Protein AF-A0A847UX63-F1 (afdb_monomer)

Structure (mmCIF, N/CA/C/O backbone):
data_AF-A0A847UX63-F1
#
_entry.id   AF-A0A847UX63-F1
#
loop_
_atom_site.group_PDB
_atom_site.id
_atom_site.type_symbol
_atom_site.label_atom_id
_atom_site.label_alt_id
_atom_site.label_comp_id
_atom_site.label_asym_id
_atom_site.label_entity_id
_atom_site.label_seq_id
_atom_site.pdbx_PDB_ins_code
_atom_site.Cartn_x
_atom_site.Cartn_y
_atom_site.Cartn_z
_atom_site.occupancy
_atom_site.B_iso_or_equiv
_atom_site.auth_seq_id
_atom_site.auth_comp_id
_atom_site.auth_asym_id
_atom_site.auth_atom_id
_atom_site.pdbx_PDB_model_num
ATOM 1 N N . MET A 1 1 ? 24.637 15.038 -14.453 1.00 87.31 1 MET A N 1
ATOM 2 C CA . MET A 1 1 ? 24.158 15.505 -15.772 1.00 87.31 1 MET A CA 1
ATOM 3 C C . MET A 1 1 ? 22.672 15.184 -15.858 1.00 87.31 1 MET A C 1
ATOM 5 O O . MET A 1 1 ? 22.307 14.108 -15.403 1.00 87.31 1 MET A O 1
ATOM 9 N N . ILE A 1 2 ? 21.831 16.114 -16.321 1.00 94.50 2 ILE A N 1
ATOM 10 C CA . ILE A 1 2 ? 20.385 15.887 -16.505 1.00 94.50 2 ILE A CA 1
ATOM 11 C C . ILE A 1 2 ? 20.143 15.582 -17.986 1.00 94.50 2 ILE A C 1
ATOM 13 O O . ILE A 1 2 ? 20.622 16.328 -18.837 1.00 94.50 2 ILE A O 1
ATOM 17 N N . GLU A 1 3 ? 19.411 14.513 -18.287 1.00 96.06 3 GLU A N 1
ATOM 18 C CA . GLU A 1 3 ? 19.002 14.130 -19.641 1.00 96.06 3 GLU A CA 1
ATOM 19 C C . GLU A 1 3 ? 17.487 14.319 -19.789 1.00 96.06 3 GLU A C 1
ATOM 21 O O . GLU A 1 3 ? 16.705 13.776 -19.007 1.00 96.06 3 GLU A O 1
ATOM 26 N N . ILE A 1 4 ? 17.057 15.091 -20.789 1.00 96.88 4 ILE A N 1
ATOM 27 C CA . ILE A 1 4 ? 15.638 15.321 -21.090 1.00 96.88 4 ILE A CA 1
ATOM 28 C C . ILE A 1 4 ? 15.289 14.554 -22.365 1.00 96.88 4 ILE A C 1
ATOM 30 O O . ILE A 1 4 ? 15.838 14.828 -23.430 1.00 96.88 4 ILE A O 1
ATOM 34 N N . ARG A 1 5 ? 14.362 13.599 -22.264 1.00 96.44 5 ARG A N 1
ATOM 35 C CA . ARG A 1 5 ? 13.973 12.689 -23.350 1.00 96.44 5 ARG A CA 1
ATOM 36 C C . ARG A 1 5 ? 12.531 12.981 -23.760 1.00 96.44 5 ARG A C 1
ATOM 38 O O . ARG A 1 5 ? 11.584 12.563 -23.095 1.00 96.44 5 ARG A O 1
ATOM 45 N N . LEU A 1 6 ? 12.353 13.707 -24.864 1.00 96.88 6 LEU A N 1
ATOM 46 C CA . LEU A 1 6 ? 11.042 14.072 -25.425 1.00 96.88 6 LEU A CA 1
ATOM 47 C C . LEU A 1 6 ? 10.539 13.025 -26.430 1.00 96.88 6 LEU A C 1
ATOM 49 O O . LEU A 1 6 ? 10.107 13.350 -27.531 1.00 96.88 6 LEU A O 1
ATOM 53 N N . ILE A 1 7 ? 10.647 11.751 -26.058 1.00 95.12 7 ILE A N 1
ATOM 54 C CA . ILE A 1 7 ? 10.283 10.618 -26.912 1.00 95.12 7 ILE A CA 1
ATOM 55 C C . ILE A 1 7 ? 8.874 10.147 -26.510 1.00 95.12 7 ILE A C 1
ATOM 57 O O . ILE A 1 7 ? 8.618 9.987 -25.308 1.00 95.12 7 ILE A O 1
ATOM 61 N N . PRO A 1 8 ? 7.950 9.950 -27.473 1.00 91.94 8 PRO A N 1
ATOM 62 C CA . PRO A 1 8 ? 6.612 9.440 -27.186 1.00 91.94 8 PRO A CA 1
ATOM 63 C C . PRO A 1 8 ? 6.659 7.996 -26.647 1.00 91.94 8 PRO A C 1
ATOM 65 O O . PRO A 1 8 ? 7.649 7.298 -26.881 1.00 91.94 8 PRO A O 1
ATOM 68 N N . PRO A 1 9 ? 5.595 7.526 -25.962 1.00 90.19 9 PRO A N 1
ATOM 69 C CA . PRO A 1 9 ? 5.555 6.193 -25.361 1.00 90.19 9 PRO A CA 1
ATOM 70 C C . PRO A 1 9 ? 5.938 5.079 -26.338 1.00 90.19 9 PRO A C 1
ATOM 72 O O . PRO A 1 9 ? 5.250 4.827 -27.326 1.00 90.19 9 PRO A O 1
ATOM 75 N N . CYS A 1 10 ? 7.041 4.394 -26.043 1.00 88.88 10 CYS A N 1
ATOM 76 C CA . CYS A 1 10 ? 7.484 3.204 -26.760 1.00 88.88 10 CYS A CA 1
ATOM 77 C C . CYS A 1 10 ? 8.228 2.265 -25.805 1.00 88.88 10 CYS A C 1
ATOM 79 O O . CYS A 1 10 ? 8.707 2.684 -24.753 1.00 88.88 10 CYS A O 1
ATOM 81 N N . ARG A 1 11 ? 8.372 0.986 -26.175 1.00 87.25 11 ARG A N 1
ATOM 82 C CA . ARG A 1 11 ? 8.958 -0.048 -25.301 1.00 87.25 11 ARG A CA 1
ATOM 83 C C . ARG A 1 11 ? 10.339 0.326 -24.740 1.00 87.25 11 ARG A C 1
ATOM 85 O O . ARG A 1 11 ? 10.648 -0.033 -23.611 1.00 87.25 11 ARG A O 1
ATOM 92 N N . ARG A 1 12 ? 11.153 1.072 -25.498 1.00 90.38 12 ARG A N 1
ATOM 93 C CA . ARG A 1 12 ? 12.480 1.540 -25.062 1.00 90.38 12 ARG A CA 1
ATOM 94 C C . ARG A 1 12 ? 12.401 2.510 -23.881 1.00 90.38 12 ARG A C 1
ATOM 96 O O . ARG A 1 12 ? 13.228 2.413 -22.981 1.00 90.38 12 ARG A O 1
ATOM 103 N N . GLU A 1 13 ? 11.416 3.405 -23.876 1.00 91.44 13 GLU A N 1
ATOM 104 C CA . GLU A 1 13 ? 11.241 4.430 -22.837 1.00 91.44 13 GLU A CA 1
ATOM 105 C C . GLU A 1 13 ? 10.797 3.858 -21.488 1.00 91.44 13 GLU A C 1
ATOM 107 O O . GLU A 1 13 ? 10.873 4.541 -20.470 1.00 91.44 13 GLU A O 1
ATOM 112 N N . PHE A 1 14 ? 10.378 2.593 -21.472 1.00 88.50 14 PHE A N 1
ATOM 113 C CA . PHE A 1 14 ? 9.964 1.867 -20.279 1.00 88.50 14 PHE A CA 1
ATOM 114 C C . PHE A 1 14 ? 11.012 0.862 -19.798 1.00 88.50 14 PHE A C 1
ATOM 116 O O . PHE A 1 14 ? 10.690 0.002 -18.991 1.00 88.50 14 PHE A O 1
ATOM 123 N N . MET A 1 15 ? 12.256 0.947 -20.278 1.00 88.62 15 MET A N 1
ATOM 124 C CA . MET A 1 15 ? 13.358 0.106 -19.803 1.00 88.62 15 MET A CA 1
ATOM 125 C C . MET A 1 15 ? 13.957 0.645 -18.496 1.00 88.62 15 MET A C 1
ATOM 127 O O . MET A 1 15 ? 13.933 1.845 -18.222 1.00 88.62 15 MET A O 1
ATOM 131 N N . ARG A 1 16 ? 14.532 -0.248 -17.681 1.00 88.06 16 ARG A N 1
ATOM 132 C CA . ARG A 1 16 ? 15.047 0.067 -16.335 1.00 88.06 16 ARG A CA 1
ATOM 133 C C . ARG A 1 16 ? 16.117 1.162 -16.322 1.00 88.06 16 ARG A C 1
ATOM 135 O O . ARG A 1 16 ? 16.170 1.934 -15.369 1.00 88.06 16 ARG A O 1
ATOM 142 N N . ASP A 1 17 ? 16.943 1.246 -17.360 1.00 88.56 17 ASP A N 1
ATOM 143 C CA . ASP A 1 17 ? 17.978 2.273 -17.500 1.00 88.56 17 ASP A CA 1
ATOM 144 C C . ASP A 1 17 ? 17.394 3.687 -17.634 1.00 88.56 17 ASP A C 1
ATOM 146 O O . ASP A 1 17 ? 18.012 4.641 -17.190 1.00 88.56 17 ASP A O 1
ATOM 150 N N . VAL A 1 18 ? 16.162 3.833 -18.126 1.00 89.38 18 VAL A N 1
ATOM 151 C CA . VAL A 1 18 ? 15.483 5.136 -18.254 1.00 89.38 18 VAL A CA 1
ATOM 152 C C . VAL A 1 18 ? 14.920 5.636 -16.910 1.00 89.38 18 VAL A C 1
ATOM 154 O O . VAL A 1 18 ? 14.559 6.803 -16.764 1.00 89.38 18 VAL A O 1
ATOM 157 N N . TYR A 1 19 ? 14.854 4.766 -15.897 1.00 87.62 19 TYR A N 1
ATOM 158 C CA . TYR A 1 19 ? 14.219 5.035 -14.601 1.00 87.62 19 TYR A CA 1
ATOM 159 C C . TYR A 1 19 ? 15.205 5.464 -13.501 1.00 87.62 19 TYR A C 1
ATOM 161 O O . TYR A 1 19 ? 14.828 5.514 -12.328 1.00 87.62 19 TYR A O 1
ATOM 169 N N . HIS A 1 20 ? 16.452 5.806 -13.844 1.00 87.06 20 HIS A N 1
ATOM 170 C CA . HIS A 1 20 ? 17.429 6.293 -12.869 1.00 87.06 20 HIS A CA 1
ATOM 171 C C . HIS A 1 20 ? 17.316 7.814 -12.616 1.00 87.06 20 HIS A C 1
ATOM 173 O O . HIS A 1 20 ? 16.789 8.560 -13.447 1.00 87.06 20 HIS A O 1
ATOM 179 N N . PRO A 1 21 ? 17.822 8.319 -11.474 1.00 90.56 21 PRO A N 1
ATOM 180 C CA . PRO A 1 21 ? 17.862 9.754 -11.197 1.00 90.56 21 PRO A CA 1
ATOM 181 C C . PRO A 1 21 ? 18.601 10.538 -12.291 1.00 90.56 21 PRO A C 1
ATOM 183 O O . PRO A 1 21 ? 19.627 10.086 -12.793 1.00 90.56 21 PRO A O 1
ATOM 186 N N . GLY A 1 22 ? 18.094 11.718 -12.651 1.00 91.69 22 GLY A N 1
ATOM 187 C CA . GLY A 1 22 ? 18.693 12.584 -13.675 1.00 91.69 22 GLY A CA 1
ATOM 188 C C . GLY A 1 22 ? 18.089 12.456 -15.077 1.00 91.69 22 GLY A C 1
ATOM 189 O O . GLY A 1 22 ? 18.393 13.301 -15.911 1.00 91.69 22 GLY A O 1
ATOM 190 N N . ILE A 1 23 ? 17.201 11.486 -15.327 1.00 94.44 23 ILE A N 1
ATOM 191 C CA . ILE A 1 23 ? 16.444 11.393 -16.585 1.00 94.44 23 ILE A CA 1
ATOM 192 C C . ILE A 1 23 ? 15.029 11.950 -16.401 1.00 94.44 23 ILE A C 1
ATOM 194 O O . ILE A 1 23 ? 14.260 11.484 -15.558 1.00 94.44 23 ILE A O 1
ATOM 198 N N . ILE A 1 24 ? 14.664 12.915 -17.243 1.00 95.00 24 ILE A N 1
ATOM 199 C CA . ILE A 1 24 ? 13.306 13.448 -17.379 1.00 95.00 24 ILE A CA 1
ATOM 200 C C . ILE A 1 24 ? 12.735 12.922 -18.701 1.00 95.00 24 ILE A C 1
ATOM 202 O O . ILE A 1 24 ? 13.088 13.415 -19.768 1.00 95.00 24 ILE A O 1
ATOM 206 N N . SER A 1 25 ? 11.864 11.911 -18.646 1.00 95.38 25 SER A N 1
ATOM 207 C CA . SER A 1 25 ? 11.243 11.301 -19.835 1.00 95.38 25 SER A CA 1
ATOM 208 C C . SER A 1 25 ? 9.790 11.748 -20.004 1.00 95.38 25 SER A C 1
ATOM 210 O O . SER A 1 25 ? 8.983 11.618 -19.080 1.00 95.38 25 SER A O 1
ATOM 212 N N . LEU A 1 26 ? 9.440 12.222 -21.206 1.00 95.31 26 LEU A N 1
ATOM 213 C CA . LEU A 1 26 ? 8.068 12.572 -21.587 1.00 95.31 26 LEU A CA 1
ATOM 214 C C . LEU A 1 26 ? 7.127 11.371 -21.449 1.00 95.31 26 LEU A C 1
ATOM 216 O O . LEU A 1 26 ? 6.027 11.508 -20.917 1.00 95.31 26 LEU A O 1
ATOM 220 N N . SER A 1 27 ? 7.579 10.186 -21.861 1.00 92.50 27 SER A N 1
ATOM 221 C CA . SER A 1 27 ? 6.817 8.943 -21.726 1.00 92.50 27 SER A CA 1
ATOM 222 C C . SER A 1 27 ? 6.474 8.645 -20.269 1.00 92.50 27 SER A C 1
ATOM 224 O O . SER A 1 27 ? 5.325 8.336 -19.962 1.00 92.50 27 SER A O 1
ATOM 226 N N . ARG A 1 28 ? 7.435 8.815 -19.352 1.00 91.69 28 ARG A N 1
ATOM 227 C CA . ARG A 1 28 ? 7.210 8.626 -17.912 1.00 91.69 28 ARG A CA 1
ATOM 228 C C . ARG A 1 28 ? 6.275 9.683 -17.329 1.00 91.69 28 ARG A C 1
ATOM 230 O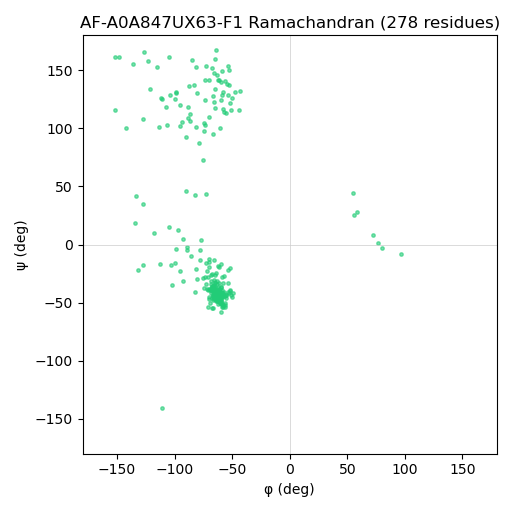 O . ARG A 1 28 ? 5.443 9.336 -16.499 1.00 91.69 28 ARG A O 1
ATOM 237 N N . ILE A 1 29 ? 6.390 10.941 -17.753 1.00 94.94 29 ILE A N 1
ATOM 238 C CA . ILE A 1 29 ? 5.487 12.013 -17.312 1.00 94.94 29 ILE A CA 1
ATOM 239 C C . ILE A 1 29 ? 4.054 11.710 -17.752 1.00 94.94 29 ILE A C 1
ATOM 241 O O . ILE A 1 29 ? 3.153 11.720 -16.921 1.00 94.94 29 ILE A O 1
ATOM 245 N N . LEU A 1 30 ? 3.837 11.401 -19.032 1.00 95.38 30 LEU A N 1
ATOM 246 C CA . LEU A 1 30 ? 2.499 11.126 -19.551 1.00 95.38 30 LEU A CA 1
ATOM 247 C C . LEU A 1 30 ? 1.928 9.841 -18.948 1.00 95.38 30 LEU A C 1
ATOM 249 O O . LEU A 1 30 ? 0.855 9.866 -18.352 1.00 95.38 30 LEU A O 1
ATOM 253 N N . TRP A 1 31 ? 2.651 8.727 -19.053 1.00 94.69 31 TRP A N 1
ATOM 254 C CA . TRP A 1 31 ? 2.170 7.418 -18.612 1.00 94.69 31 TRP A CA 1
ATOM 255 C C . TRP A 1 31 ? 2.073 7.308 -17.091 1.00 94.69 31 TRP A C 1
ATOM 257 O O . TRP A 1 31 ? 1.078 6.831 -16.552 1.00 94.69 31 TRP A O 1
ATOM 267 N N . GLY A 1 32 ? 3.106 7.771 -16.391 1.00 94.00 32 GLY A N 1
ATOM 268 C CA . GLY A 1 32 ? 3.207 7.675 -14.945 1.00 94.00 32 GLY A CA 1
ATOM 269 C C . GLY A 1 32 ? 2.217 8.587 -14.223 1.00 94.00 32 GLY A C 1
ATOM 270 O O . GLY A 1 32 ? 1.512 8.121 -13.331 1.00 94.00 32 GLY A O 1
ATOM 271 N N . SER A 1 33 ? 2.108 9.858 -14.631 1.00 95.94 33 SER A N 1
ATOM 272 C CA . SER A 1 33 ? 1.152 10.792 -14.015 1.00 95.94 33 SER A CA 1
ATOM 273 C C . SER A 1 33 ? -0.295 10.415 -14.333 1.00 95.94 33 SER A C 1
ATOM 275 O O . SER A 1 33 ? -1.137 10.435 -13.435 1.00 95.94 33 SER A O 1
ATOM 277 N N . THR A 1 34 ? -0.586 10.015 -15.580 1.00 96.75 34 THR A N 1
ATOM 278 C CA . THR A 1 34 ? -1.932 9.549 -15.962 1.00 96.75 34 THR A CA 1
ATOM 279 C C . THR A 1 34 ? -2.305 8.285 -15.195 1.00 96.75 34 THR A C 1
ATOM 281 O O . THR A 1 34 ? -3.392 8.222 -14.629 1.00 96.75 34 THR A O 1
ATOM 284 N N . GLY A 1 35 ? -1.390 7.313 -15.103 1.00 95.81 35 GLY A N 1
ATOM 285 C CA . GLY A 1 35 ? -1.591 6.106 -14.306 1.00 95.81 35 GLY A CA 1
ATOM 286 C C . GLY A 1 35 ? -1.905 6.441 -12.850 1.00 95.81 35 GLY A C 1
ATOM 287 O O . GLY A 1 35 ? -2.957 6.060 -12.354 1.00 95.81 35 GLY A O 1
ATOM 288 N N . ALA A 1 36 ? -1.066 7.240 -12.186 1.00 96.62 36 ALA A N 1
ATOM 289 C CA . ALA A 1 36 ? -1.269 7.604 -10.783 1.00 96.62 36 ALA A CA 1
ATOM 290 C C . ALA A 1 36 ? -2.652 8.235 -10.519 1.00 96.62 36 ALA A C 1
ATOM 292 O O . ALA A 1 36 ? -3.325 7.858 -9.557 1.00 96.62 36 ALA A O 1
ATOM 293 N N . GLY A 1 37 ? -3.093 9.150 -11.392 1.00 97.88 37 GLY A N 1
ATOM 294 C CA . GLY A 1 37 ? -4.414 9.777 -11.299 1.00 97.88 37 GLY A CA 1
ATOM 295 C C . GLY A 1 37 ? -5.563 8.790 -11.518 1.00 97.88 37 GLY A C 1
ATOM 296 O O . GLY A 1 37 ? -6.502 8.755 -10.722 1.00 97.88 37 GLY A O 1
ATOM 297 N N . LEU A 1 38 ? -5.474 7.948 -12.555 1.00 97.94 38 LEU A N 1
ATOM 298 C CA . LEU A 1 38 ? -6.494 6.939 -12.858 1.00 97.94 38 LEU A CA 1
ATOM 299 C C . LEU A 1 38 ? -6.610 5.877 -11.759 1.00 97.94 38 LEU A C 1
ATOM 301 O O . LEU A 1 38 ? -7.723 5.472 -11.434 1.00 97.94 38 LEU A O 1
ATOM 305 N N . PHE A 1 39 ? -5.492 5.454 -11.160 1.00 96.19 39 PHE A N 1
ATOM 306 C CA . PHE A 1 39 ? -5.493 4.450 -10.092 1.00 96.19 39 PHE A CA 1
ATOM 307 C C . PHE A 1 39 ? -6.265 4.977 -8.882 1.00 96.19 39 PHE A C 1
ATOM 309 O O . PHE A 1 39 ? -7.141 4.293 -8.356 1.00 96.19 39 PHE A O 1
ATOM 316 N N . LEU A 1 40 ? -5.965 6.210 -8.460 1.00 98.19 40 LEU A N 1
ATOM 317 C CA . LEU A 1 40 ? -6.634 6.816 -7.315 1.00 98.19 40 LEU A CA 1
ATOM 318 C C . LEU A 1 40 ? -8.114 7.071 -7.609 1.00 98.19 40 LEU A C 1
ATOM 320 O O . LEU A 1 40 ? -8.952 6.751 -6.772 1.00 98.19 40 LEU A O 1
ATOM 324 N N . ALA A 1 41 ? -8.443 7.592 -8.796 1.00 98.50 41 ALA A N 1
ATOM 325 C CA . ALA A 1 41 ? -9.831 7.796 -9.205 1.00 98.50 41 ALA A CA 1
ATOM 326 C C . ALA A 1 41 ? -10.625 6.481 -9.171 1.00 98.50 41 ALA A C 1
ATOM 328 O O . ALA A 1 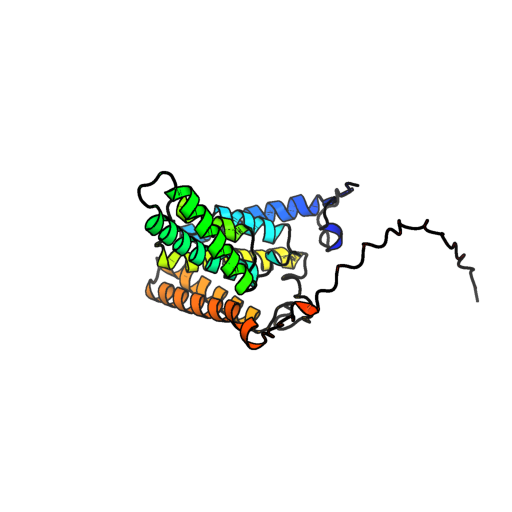41 ? -11.726 6.440 -8.627 1.00 98.50 41 ALA A O 1
ATOM 329 N N . PHE A 1 42 ? -10.039 5.392 -9.677 1.00 98.12 42 PHE A N 1
ATOM 330 C CA . PHE A 1 42 ? -10.631 4.060 -9.605 1.00 98.12 42 PHE A CA 1
ATOM 331 C C . PHE A 1 42 ? -10.870 3.617 -8.154 1.00 98.12 42 PHE A C 1
ATOM 333 O O . PHE A 1 42 ? -11.986 3.230 -7.817 1.00 98.12 42 PHE A O 1
ATOM 340 N N . ILE A 1 43 ? -9.868 3.729 -7.276 1.00 98.31 43 ILE A N 1
ATOM 341 C CA . ILE A 1 43 ? -10.002 3.350 -5.860 1.00 98.31 43 ILE A CA 1
ATOM 342 C C . ILE A 1 43 ? -11.102 4.158 -5.168 1.00 98.31 43 ILE A C 1
ATOM 344 O O . ILE A 1 43 ? -11.898 3.577 -4.437 1.00 98.31 43 ILE A O 1
ATOM 348 N N . VAL A 1 44 ? -11.177 5.471 -5.404 1.00 98.44 44 VAL A N 1
ATOM 349 C CA . VAL A 1 44 ? -12.220 6.333 -4.824 1.00 98.44 44 VAL A CA 1
ATOM 350 C C . VAL A 1 44 ? -13.604 5.894 -5.302 1.00 98.44 44 VAL A C 1
ATOM 352 O O . VAL A 1 44 ? -14.483 5.680 -4.476 1.00 98.44 44 VAL A O 1
ATOM 355 N N . LEU A 1 45 ? -13.800 5.674 -6.606 1.00 98.50 45 LEU A N 1
ATOM 356 C CA . LEU A 1 45 ? -15.093 5.231 -7.146 1.00 98.50 45 LEU A CA 1
ATOM 357 C C . LEU A 1 45 ? -15.534 3.876 -6.570 1.00 98.50 45 LEU A C 1
ATOM 359 O O . LEU A 1 45 ? -16.704 3.692 -6.222 1.00 98.50 45 LEU A O 1
ATOM 363 N N . VAL A 1 46 ? -14.608 2.922 -6.434 1.00 98.25 46 VAL A N 1
ATOM 364 C CA . VAL A 1 46 ? -14.912 1.612 -5.836 1.00 98.25 46 VAL A CA 1
ATOM 365 C C . VAL A 1 46 ? -15.158 1.744 -4.325 1.00 98.25 46 VAL A C 1
ATOM 367 O O . VAL A 1 46 ? -16.070 1.116 -3.795 1.00 98.25 46 VAL A O 1
ATOM 370 N N . SER A 1 47 ? -14.401 2.587 -3.621 1.00 98.38 47 SER A N 1
ATOM 371 C CA . SER A 1 47 ? -14.577 2.864 -2.187 1.00 98.38 47 SER A CA 1
ATOM 372 C C . SER A 1 47 ? -15.957 3.461 -1.897 1.00 98.38 47 SER A C 1
ATOM 374 O O . SER A 1 47 ? -16.694 2.923 -1.073 1.00 98.38 47 SER A O 1
ATOM 376 N N . GLU A 1 48 ? -16.358 4.498 -2.638 1.00 98.00 48 GLU A N 1
ATOM 377 C CA . GLU A 1 48 ? -17.661 5.159 -2.487 1.00 98.00 48 GLU A CA 1
ATOM 378 C C . GLU A 1 48 ? -18.828 4.221 -2.835 1.00 98.00 48 GLU A C 1
ATOM 380 O O . GLU A 1 48 ? -19.818 4.164 -2.110 1.00 98.00 48 GLU A O 1
ATOM 385 N N . SER A 1 49 ? -18.707 3.427 -3.905 1.00 98.06 49 SER A N 1
ATOM 386 C CA . SER A 1 49 ? -19.777 2.500 -4.316 1.00 98.06 49 SER A CA 1
ATOM 387 C C . SER A 1 49 ? -19.956 1.300 -3.379 1.00 98.06 49 SER A C 1
ATOM 389 O O . SER A 1 49 ? -21.060 0.770 -3.268 1.00 98.06 49 SER A O 1
ATOM 391 N N . THR A 1 50 ? -18.898 0.868 -2.690 1.00 98.00 50 THR A N 1
ATOM 392 C CA . THR A 1 50 ? -18.931 -0.290 -1.776 1.00 98.00 50 THR A CA 1
ATOM 393 C C . THR A 1 50 ? -19.050 0.107 -0.302 1.00 98.00 50 THR A C 1
ATOM 395 O O . THR A 1 50 ? -19.358 -0.729 0.552 1.00 98.00 50 THR A O 1
ATOM 398 N N . GLY A 1 51 ? -18.792 1.377 0.019 1.00 97.75 51 GLY A N 1
ATOM 399 C CA . GLY A 1 51 ? -18.711 1.912 1.376 1.00 97.75 51 GLY A CA 1
ATOM 400 C C . GLY A 1 51 ? -17.459 1.480 2.153 1.00 97.75 51 GLY A C 1
ATOM 401 O O . GLY A 1 51 ? -17.391 1.705 3.366 1.00 97.75 51 GLY A O 1
ATOM 402 N N . VAL A 1 52 ? -16.483 0.817 1.520 1.00 98.12 52 VAL A N 1
ATOM 403 C CA . VAL A 1 52 ? -15.238 0.356 2.163 1.00 98.12 52 VAL A CA 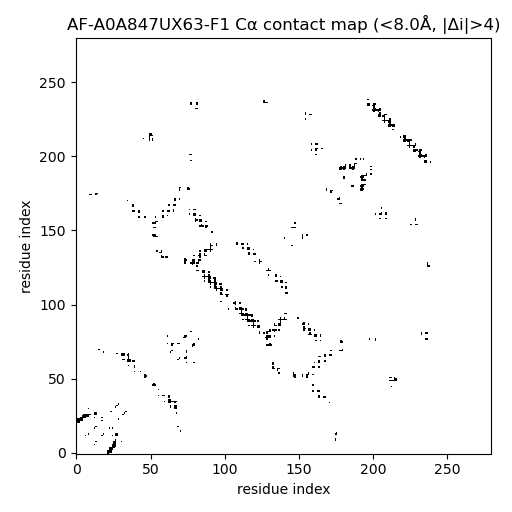1
ATOM 404 C C . VAL A 1 52 ? -14.263 1.528 2.299 1.00 98.12 52 VAL A C 1
ATOM 406 O O . VAL A 1 52 ? -13.421 1.764 1.443 1.00 98.12 52 VAL A O 1
ATOM 409 N N . GLY A 1 53 ? -14.385 2.273 3.401 1.00 97.56 53 GLY A N 1
ATOM 410 C CA . GLY A 1 53 ? -13.596 3.483 3.636 1.00 97.56 53 GLY A CA 1
ATOM 411 C C . GLY A 1 53 ? -12.098 3.220 3.816 1.00 97.56 53 GLY A C 1
ATOM 412 O O . GLY A 1 53 ? -11.703 2.434 4.678 1.00 97.56 53 GLY A O 1
ATOM 413 N N . VAL A 1 54 ? -11.272 3.928 3.045 1.00 98.19 54 VAL A N 1
ATOM 414 C CA . VAL A 1 54 ? -9.800 3.859 3.059 1.00 98.19 54 VAL A CA 1
ATOM 415 C C . VAL A 1 54 ? -9.176 5.245 3.234 1.00 98.19 54 VAL A C 1
ATOM 417 O O . VAL A 1 54 ? -9.835 6.269 3.070 1.00 98.19 54 VAL A O 1
ATOM 420 N N . LEU A 1 55 ? -7.883 5.298 3.553 1.00 98.00 55 LEU A N 1
ATOM 421 C CA . LEU A 1 55 ? -7.127 6.547 3.607 1.00 98.00 55 LEU A CA 1
ATOM 422 C C . LEU A 1 55 ? -6.573 6.884 2.217 1.00 98.00 55 LEU A C 1
ATOM 424 O O . LEU A 1 55 ? -5.612 6.272 1.752 1.00 98.00 55 LEU A O 1
ATOM 428 N N . TYR A 1 56 ? -7.160 7.884 1.558 1.00 97.88 56 TYR A N 1
ATOM 429 C CA . TYR A 1 56 ? -6.791 8.241 0.184 1.00 97.88 56 TYR A CA 1
ATOM 430 C C . TYR A 1 56 ? -5.388 8.846 0.059 1.00 97.88 56 TYR A C 1
ATOM 432 O O . TYR A 1 56 ? -4.685 8.531 -0.892 1.00 97.88 56 TYR A O 1
ATOM 440 N N . ALA A 1 57 ? -4.946 9.672 1.013 1.00 97.38 57 ALA A N 1
ATOM 441 C CA . ALA A 1 57 ? -3.629 10.317 0.960 1.00 97.38 57 ALA A CA 1
ATOM 442 C C . ALA A 1 57 ? -2.450 9.323 0.834 1.00 97.38 57 ALA A C 1
ATOM 444 O O . ALA A 1 57 ? -1.650 9.472 -0.092 1.00 97.38 57 ALA A O 1
ATOM 445 N N . PRO A 1 58 ? -2.323 8.287 1.688 1.00 98.06 58 PRO A N 1
ATOM 446 C CA . PRO A 1 58 ? -1.254 7.309 1.533 1.00 98.06 58 PRO A CA 1
ATOM 447 C C . PRO A 1 58 ? -1.440 6.465 0.266 1.00 98.06 58 PRO A C 1
ATOM 449 O O . PRO A 1 58 ? -0.462 6.221 -0.432 1.00 98.06 58 PRO A O 1
ATOM 452 N N . LEU A 1 59 ? -2.677 6.105 -0.105 1.00 98.25 59 LEU A N 1
ATOM 453 C CA . LEU A 1 59 ? -2.937 5.371 -1.350 1.00 98.25 59 LEU A CA 1
ATOM 454 C C . LEU A 1 59 ? -2.607 6.188 -2.606 1.00 98.25 59 LEU A C 1
ATOM 456 O O . LEU A 1 59 ? -2.179 5.611 -3.599 1.00 98.25 59 LEU A O 1
ATOM 460 N N . ALA A 1 60 ? -2.732 7.515 -2.578 1.00 98.19 60 ALA A N 1
ATOM 461 C CA . ALA A 1 60 ? -2.320 8.384 -3.677 1.00 98.19 60 ALA A CA 1
ATOM 462 C C . ALA A 1 60 ? -0.807 8.280 -3.927 1.00 98.19 60 ALA A C 1
ATOM 464 O O . ALA A 1 60 ? -0.370 8.122 -5.069 1.00 98.19 60 ALA A O 1
ATOM 465 N N . ALA A 1 61 ? -0.002 8.287 -2.860 1.00 97.94 61 ALA A N 1
ATOM 466 C CA . ALA A 1 61 ? 1.441 8.074 -2.959 1.00 97.94 61 ALA A CA 1
ATOM 467 C C . ALA A 1 61 ? 1.781 6.641 -3.413 1.00 97.94 61 ALA A C 1
ATOM 469 O O . ALA A 1 61 ? 2.694 6.448 -4.217 1.00 97.94 61 ALA A O 1
ATOM 470 N N . THR A 1 62 ? 1.010 5.641 -2.986 1.00 98.12 62 THR A N 1
ATOM 471 C CA . THR A 1 62 ? 1.113 4.256 -3.476 1.00 98.12 62 THR A CA 1
ATOM 472 C C . THR A 1 62 ? 0.830 4.157 -4.970 1.00 98.12 62 THR A C 1
ATOM 474 O O . THR A 1 62 ? 1.601 3.537 -5.698 1.00 98.12 62 THR A O 1
ATOM 477 N N . CYS A 1 63 ? -0.226 4.815 -5.451 1.00 97.81 63 CYS A N 1
ATOM 478 C CA . CYS A 1 63 ? -0.569 4.891 -6.869 1.00 97.81 63 CYS A CA 1
ATOM 479 C C . CYS A 1 63 ? 0.547 5.560 -7.674 1.00 97.81 63 CYS A C 1
ATOM 481 O O . CYS A 1 63 ? 0.931 5.063 -8.732 1.00 97.81 63 CYS A O 1
ATOM 483 N N . PHE A 1 64 ? 1.128 6.641 -7.144 1.00 97.12 64 PHE A N 1
ATOM 484 C CA . PHE A 1 64 ? 2.288 7.290 -7.746 1.00 97.12 64 PHE A CA 1
ATOM 485 C C . PHE A 1 64 ? 3.482 6.338 -7.854 1.00 97.12 64 PHE A C 1
ATOM 487 O O . PHE A 1 64 ? 4.054 6.203 -8.935 1.00 97.12 64 PHE A O 1
ATOM 494 N N . ILE A 1 65 ? 3.845 5.633 -6.779 1.00 95.56 65 ILE A N 1
ATOM 495 C CA . ILE A 1 65 ? 4.939 4.651 -6.807 1.00 95.56 65 ILE A CA 1
ATOM 496 C C . ILE A 1 65 ? 4.631 3.529 -7.806 1.00 95.56 65 ILE A C 1
ATOM 498 O O . ILE A 1 65 ? 5.480 3.192 -8.631 1.00 95.56 65 ILE A O 1
ATOM 502 N N . GLY A 1 66 ? 3.412 2.992 -7.776 1.00 95.00 66 GLY A N 1
ATOM 503 C CA . GLY A 1 66 ? 2.972 1.913 -8.654 1.00 95.00 66 GLY A CA 1
ATOM 504 C C . GLY A 1 66 ? 2.965 2.289 -10.135 1.00 95.00 66 GLY A C 1
ATOM 505 O O . GLY A 1 66 ? 3.223 1.424 -10.962 1.00 95.00 66 GLY A O 1
ATOM 506 N N . ALA A 1 67 ? 2.717 3.552 -10.489 1.00 94.50 67 ALA A N 1
ATOM 507 C CA . ALA A 1 67 ? 2.701 4.010 -11.880 1.00 94.50 67 ALA A CA 1
ATOM 508 C C . ALA A 1 67 ? 4.055 4.562 -12.367 1.00 94.50 67 ALA A C 1
ATOM 510 O O . ALA A 1 67 ? 4.377 4.467 -13.551 1.00 94.50 67 ALA A O 1
ATOM 511 N N . THR A 1 68 ? 4.857 5.160 -11.477 1.00 92.69 68 THR A N 1
ATOM 512 C CA . THR A 1 68 ? 6.063 5.923 -11.859 1.00 92.69 68 THR A CA 1
ATOM 513 C C . THR A 1 68 ? 7.383 5.292 -11.424 1.00 92.69 68 THR A C 1
ATOM 515 O O . THR A 1 68 ? 8.431 5.677 -11.946 1.00 92.69 68 THR A O 1
ATOM 518 N N . CYS A 1 69 ? 7.347 4.348 -10.484 1.00 92.00 69 CYS A N 1
ATOM 519 C CA . CYS A 1 69 ? 8.510 3.758 -9.823 1.00 92.00 69 CYS A CA 1
ATOM 520 C C . CYS A 1 69 ? 8.394 2.224 -9.775 1.00 92.00 69 CYS A C 1
ATOM 522 O O . CYS A 1 69 ? 8.717 1.587 -8.772 1.00 92.00 69 CYS A O 1
ATOM 524 N N . THR A 1 70 ? 7.940 1.633 -10.881 1.00 89.12 70 THR A N 1
ATOM 525 C CA . THR A 1 70 ? 7.574 0.212 -11.029 1.00 89.12 70 THR A CA 1
ATOM 526 C C . THR A 1 70 ? 8.687 -0.776 -10.688 1.00 89.12 70 THR A C 1
ATOM 528 O O . THR A 1 70 ? 8.400 -1.899 -10.289 1.00 89.12 70 THR A O 1
ATOM 531 N N . TYR A 1 71 ? 9.950 -0.370 -10.827 1.00 89.06 71 TYR A N 1
ATOM 532 C CA . TYR A 1 71 ? 11.120 -1.206 -10.548 1.00 89.06 71 TYR A CA 1
ATOM 533 C C . TYR A 1 71 ? 11.563 -1.211 -9.087 1.00 89.06 71 TYR A C 1
ATOM 535 O O . TYR A 1 71 ? 12.445 -1.989 -8.722 1.00 89.06 71 TYR A O 1
ATOM 543 N N . LEU A 1 72 ? 11.014 -0.328 -8.250 1.00 90.44 72 LEU A N 1
ATOM 544 C CA . LEU A 1 72 ? 11.418 -0.276 -6.854 1.00 90.44 72 LEU A CA 1
ATOM 545 C C . LEU A 1 72 ? 10.843 -1.467 -6.091 1.00 90.44 72 LEU A C 1
ATOM 547 O O . LEU A 1 72 ? 9.681 -1.831 -6.258 1.00 90.44 72 LEU A O 1
ATOM 551 N N . ARG A 1 73 ? 11.638 -2.011 -5.164 1.00 91.38 73 ARG A N 1
ATOM 552 C CA . ARG A 1 73 ? 11.187 -3.049 -4.227 1.00 91.38 73 ARG A CA 1
ATOM 553 C C . ARG A 1 73 ? 9.902 -2.645 -3.504 1.00 91.38 73 ARG A C 1
ATOM 555 O O . ARG A 1 73 ? 8.993 -3.451 -3.383 1.00 91.38 73 ARG A O 1
ATOM 562 N N . VAL A 1 74 ? 9.802 -1.377 -3.109 1.00 94.19 74 VAL A N 1
ATOM 563 C CA . VAL A 1 74 ? 8.638 -0.833 -2.395 1.00 94.19 74 VAL A CA 1
ATOM 564 C C . VAL A 1 74 ? 7.352 -0.822 -3.234 1.00 94.19 74 VAL A C 1
ATOM 566 O O . VAL A 1 74 ? 6.281 -0.625 -2.675 1.00 94.19 74 VAL A O 1
ATOM 569 N N . ALA A 1 75 ? 7.433 -1.022 -4.555 1.00 94.50 75 ALA A N 1
ATOM 570 C CA . ALA A 1 75 ? 6.279 -1.148 -5.447 1.00 94.50 75 ALA A CA 1
ATOM 571 C C . ALA A 1 75 ? 5.786 -2.604 -5.591 1.00 94.50 75 ALA A C 1
ATOM 573 O O . ALA A 1 75 ? 4.784 -2.848 -6.264 1.00 94.50 75 ALA A O 1
ATOM 574 N N . ARG A 1 76 ? 6.485 -3.584 -4.996 1.00 93.62 76 ARG A N 1
ATOM 575 C CA . ARG A 1 76 ? 6.096 -4.999 -5.063 1.00 93.62 76 ARG A CA 1
ATOM 576 C C . ARG A 1 76 ? 4.767 -5.232 -4.322 1.00 93.62 76 ARG A C 1
ATOM 578 O O . ARG A 1 76 ? 4.529 -4.593 -3.295 1.00 93.62 76 ARG A O 1
ATOM 585 N N . PRO A 1 77 ? 3.931 -6.190 -4.775 1.00 96.06 77 PRO A N 1
ATOM 586 C CA . PRO A 1 77 ? 2.642 -6.491 -4.148 1.00 96.06 77 PRO A CA 1
ATOM 587 C C . PRO A 1 77 ? 2.705 -6.707 -2.632 1.00 96.06 77 PRO A C 1
ATOM 589 O O . PRO A 1 77 ? 1.899 -6.124 -1.910 1.00 96.06 77 PRO A O 1
ATOM 592 N N . LYS A 1 78 ? 3.686 -7.482 -2.141 1.00 96.31 78 LYS A N 1
ATOM 593 C CA . LYS A 1 78 ? 3.892 -7.722 -0.703 1.00 96.31 78 LYS A CA 1
ATOM 594 C C . LYS A 1 78 ? 4.113 -6.424 0.062 1.00 96.31 78 LYS A C 1
ATOM 596 O O . LYS A 1 78 ? 3.365 -6.151 0.994 1.00 96.31 78 LYS A O 1
ATOM 601 N N . SER A 1 79 ? 5.073 -5.607 -0.369 1.00 97.19 79 SER A N 1
ATOM 602 C CA . SER A 1 79 ? 5.368 -4.316 0.256 1.00 97.19 79 SER A CA 1
ATOM 603 C C . SER A 1 79 ? 4.132 -3.422 0.319 1.00 97.19 79 SER A C 1
ATOM 605 O O . SER A 1 79 ? 3.825 -2.881 1.372 1.00 97.19 79 SER A O 1
ATOM 607 N N . VAL A 1 80 ? 3.371 -3.318 -0.771 1.00 98.19 80 VAL A N 1
ATOM 608 C CA . VAL A 1 80 ? 2.180 -2.461 -0.822 1.00 98.19 80 VAL A CA 1
ATOM 609 C C . VAL A 1 80 ? 1.065 -2.984 0.096 1.00 98.19 80 VAL A C 1
ATOM 611 O O . VAL A 1 80 ? 0.591 -2.259 0.969 1.00 98.19 80 VAL A O 1
ATOM 614 N N . ILE A 1 81 ? 0.652 -4.245 -0.068 1.00 98.56 81 ILE A N 1
ATOM 615 C CA . ILE A 1 81 ? -0.512 -4.816 0.630 1.00 98.56 81 ILE A CA 1
ATOM 616 C C . ILE A 1 81 ? -0.215 -5.013 2.119 1.00 98.56 81 ILE A C 1
ATOM 618 O O . ILE A 1 81 ? -0.950 -4.510 2.972 1.00 98.56 81 ILE A O 1
ATOM 622 N N . VAL A 1 82 ? 0.875 -5.719 2.435 1.00 98.44 82 VAL A N 1
ATOM 623 C CA . VAL A 1 82 ? 1.264 -6.000 3.822 1.00 98.44 82 VAL A CA 1
ATOM 624 C C . VAL A 1 82 ? 1.711 -4.717 4.510 1.00 98.44 82 VAL A C 1
ATOM 626 O O . VAL A 1 82 ? 1.330 -4.501 5.657 1.00 98.44 82 VAL A O 1
ATOM 629 N N . GLY A 1 83 ? 2.434 -3.833 3.813 1.00 98.44 83 GLY A N 1
ATOM 630 C CA . GLY A 1 83 ? 2.905 -2.567 4.371 1.00 98.44 83 GLY A CA 1
ATOM 631 C C . GLY A 1 83 ? 1.757 -1.697 4.871 1.00 98.44 83 GLY A C 1
ATOM 632 O O . GLY A 1 83 ? 1.754 -1.309 6.037 1.00 98.44 83 GLY A O 1
ATOM 633 N N . HIS A 1 84 ? 0.729 -1.450 4.049 1.00 98.69 84 HIS A N 1
ATOM 634 C CA . HIS A 1 84 ? -0.449 -0.691 4.494 1.00 98.69 84 HIS A CA 1
ATOM 635 C C . HIS A 1 84 ? -1.195 -1.372 5.645 1.00 98.69 84 HIS A C 1
ATOM 637 O O . HIS A 1 84 ? -1.614 -0.691 6.585 1.00 98.69 84 HIS A O 1
ATOM 643 N N . PHE A 1 85 ? -1.339 -2.699 5.606 1.00 98.75 85 PHE A N 1
ATOM 644 C CA . PHE A 1 85 ? -1.974 -3.454 6.684 1.00 98.75 85 PHE A CA 1
ATOM 645 C C . PHE A 1 85 ? -1.234 -3.264 8.016 1.00 98.75 85 PHE A C 1
ATOM 647 O O . PHE A 1 85 ? -1.818 -2.765 8.983 1.00 98.75 85 PHE A O 1
ATOM 654 N N . VAL A 1 86 ? 0.062 -3.589 8.072 1.00 98.56 86 VAL A N 1
ATOM 655 C CA . VAL A 1 86 ? 0.821 -3.553 9.332 1.00 98.56 86 VAL A CA 1
ATOM 656 C C . VAL A 1 86 ? 1.141 -2.148 9.799 1.00 98.56 86 VAL A C 1
ATOM 658 O O . VAL A 1 86 ? 1.203 -1.915 11.003 1.00 98.56 86 VAL A O 1
ATOM 661 N N . ALA A 1 87 ? 1.262 -1.187 8.884 1.00 98.56 87 ALA A N 1
ATOM 662 C CA . ALA A 1 87 ? 1.392 0.207 9.267 1.00 98.56 87 ALA A CA 1
ATOM 663 C C . ALA A 1 87 ? 0.108 0.742 9.908 1.00 98.56 87 ALA A C 1
ATOM 665 O O . ALA A 1 87 ? 0.186 1.505 10.866 1.00 98.56 87 ALA A O 1
ATOM 666 N N . THR A 1 88 ? -1.071 0.304 9.456 1.00 98.62 88 THR A N 1
ATOM 667 C CA . THR A 1 88 ? -2.329 0.653 10.134 1.00 98.62 88 THR A CA 1
ATOM 668 C C . THR A 1 88 ? -2.383 0.041 11.534 1.00 98.62 88 THR A C 1
ATOM 670 O O . THR A 1 88 ? -2.725 0.737 12.487 1.00 98.62 88 THR A O 1
ATOM 673 N N . VAL A 1 89 ? -1.999 -1.235 11.685 1.00 98.62 89 VAL A N 1
ATOM 674 C CA . VAL A 1 89 ? -1.920 -1.900 13.000 1.00 98.62 89 VAL A CA 1
ATOM 675 C C . VAL A 1 89 ? -0.955 -1.157 13.928 1.00 98.62 89 VAL A C 1
ATOM 677 O O . VAL A 1 89 ? -1.342 -0.765 15.027 1.00 98.62 89 VAL A O 1
ATOM 680 N N . GLY A 1 90 ? 0.275 -0.902 13.475 1.00 98.44 90 GLY A N 1
ATOM 681 C CA . GLY A 1 90 ? 1.284 -0.161 14.233 1.00 98.44 90 GLY A CA 1
ATOM 682 C C . GLY A 1 90 ? 0.846 1.266 14.566 1.00 98.44 90 GLY A C 1
ATOM 683 O O . GLY A 1 90 ? 1.056 1.722 15.686 1.00 98.44 90 GLY A O 1
ATOM 684 N N . GLY A 1 91 ? 0.165 1.940 13.637 1.00 98.44 91 GLY A N 1
ATOM 685 C CA . GLY A 1 91 ? -0.383 3.277 13.838 1.00 98.44 91 GLY A CA 1
ATOM 686 C C . GLY A 1 91 ? -1.439 3.329 14.935 1.00 98.44 91 GLY A C 1
ATOM 687 O O . GLY A 1 91 ? -1.342 4.146 15.846 1.00 98.44 91 GLY A O 1
ATOM 688 N N . LEU A 1 92 ? -2.411 2.415 14.903 1.00 98.56 92 LEU A N 1
ATOM 689 C CA . LEU A 1 92 ? -3.458 2.330 15.925 1.00 98.56 92 LEU A CA 1
ATOM 690 C C . LEU A 1 92 ? -2.891 1.964 17.302 1.00 98.56 92 LEU A C 1
ATOM 692 O O . LEU A 1 92 ? -3.277 2.573 18.299 1.00 98.56 92 LEU A O 1
ATOM 696 N N . LEU A 1 93 ? -1.942 1.022 17.358 1.00 98.56 93 LEU A N 1
ATOM 697 C CA . LEU A 1 93 ? -1.239 0.678 18.596 1.00 98.56 93 LEU A CA 1
ATOM 698 C C . LEU A 1 93 ? -0.431 1.862 19.134 1.00 98.56 93 LEU A C 1
ATOM 700 O O . LEU A 1 93 ? -0.466 2.128 20.331 1.00 98.56 93 LEU A O 1
ATOM 704 N N . GLY A 1 94 ? 0.256 2.602 18.265 1.00 98.31 94 GLY A N 1
ATOM 705 C CA . GLY A 1 94 ? 1.033 3.777 18.650 1.00 98.31 94 GLY A CA 1
ATOM 706 C C . GLY A 1 94 ? 0.164 4.936 19.129 1.00 98.31 94 GLY A C 1
ATOM 707 O O . GLY A 1 94 ? 0.515 5.601 20.102 1.00 98.31 94 GLY A O 1
ATOM 708 N N . VAL A 1 95 ? -1.007 5.135 18.516 1.00 98.44 95 VAL A N 1
ATOM 709 C CA . VAL A 1 95 ? -2.002 6.110 18.983 1.00 98.44 95 VAL A CA 1
ATOM 710 C C . VAL A 1 95 ? -2.536 5.729 20.361 1.00 98.44 95 VAL A C 1
ATOM 712 O O . VAL A 1 95 ? -2.587 6.585 21.244 1.00 98.44 95 VAL A O 1
ATOM 715 N N . ALA A 1 96 ? -2.895 4.458 20.563 1.00 98.38 96 ALA A N 1
ATOM 716 C CA . ALA A 1 96 ? -3.349 3.966 21.859 1.00 98.38 96 ALA A CA 1
ATOM 717 C C . ALA A 1 96 ? -2.251 4.115 22.924 1.00 98.38 96 ALA A C 1
ATOM 719 O O . ALA A 1 96 ? -2.502 4.669 23.990 1.00 98.38 96 ALA A O 1
ATOM 720 N N . ALA A 1 97 ? -1.016 3.714 22.611 1.00 98.25 97 ALA A N 1
ATOM 721 C CA . ALA A 1 97 ? 0.127 3.854 23.507 1.00 98.25 97 A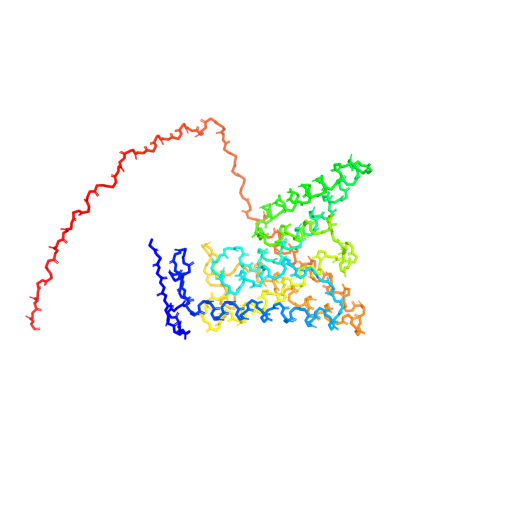LA A CA 1
ATOM 722 C C . ALA A 1 97 ? 0.393 5.327 23.866 1.00 98.25 97 ALA A C 1
ATOM 724 O O . ALA A 1 97 ? 0.510 5.660 25.043 1.00 98.25 97 ALA A O 1
ATOM 725 N N . GLY A 1 98 ? 0.412 6.227 22.880 1.00 98.12 98 GLY A N 1
ATOM 726 C CA . GLY A 1 98 ? 0.609 7.661 23.106 1.00 98.12 98 GLY A CA 1
ATOM 727 C C . GLY A 1 98 ? -0.469 8.283 23.995 1.00 98.12 98 GLY A C 1
ATOM 728 O O . GLY A 1 98 ? -0.145 9.069 24.883 1.00 98.12 98 GLY A O 1
ATOM 729 N N . GLU A 1 99 ? -1.733 7.888 23.809 1.00 97.75 99 GLU A N 1
ATOM 730 C CA . GLU A 1 99 ? -2.837 8.313 24.677 1.00 97.75 99 GLU A CA 1
ATOM 731 C C . GLU A 1 99 ? -2.679 7.770 26.103 1.00 97.75 99 GLU A C 1
ATOM 733 O O . GLU A 1 99 ? -2.817 8.520 27.061 1.00 97.75 99 GLU A O 1
ATOM 738 N N . THR A 1 100 ? -2.335 6.488 26.266 1.00 98.00 100 THR A N 1
ATOM 739 C CA . THR A 1 100 ? -2.158 5.899 27.606 1.00 98.00 100 THR A CA 1
ATOM 740 C C . THR A 1 100 ? -0.984 6.498 28.376 1.00 98.00 100 THR A C 1
ATOM 742 O O . THR A 1 100 ? -1.062 6.636 29.592 1.00 98.00 100 THR A O 1
ATOM 745 N N . LEU A 1 101 ? 0.102 6.855 27.684 1.00 97.50 101 LEU A N 1
ATOM 746 C CA . LEU A 1 101 ? 1.324 7.352 28.312 1.00 97.50 101 LEU A CA 1
ATOM 747 C C . LEU A 1 101 ? 1.249 8.841 28.648 1.00 97.50 101 LEU A C 1
ATOM 749 O O . LEU A 1 101 ? 1.741 9.249 29.695 1.00 97.50 101 LEU A O 1
ATOM 753 N N . LEU A 1 102 ? 0.683 9.655 27.750 1.00 97.50 102 LEU A N 1
ATOM 754 C CA . LEU A 1 102 ? 0.755 11.119 27.820 1.00 97.50 102 LEU A CA 1
ATOM 755 C C . LEU A 1 102 ? -0.598 11.807 27.575 1.00 97.50 102 LEU A C 1
ATOM 757 O O . LEU A 1 102 ? -0.629 13.004 27.274 1.00 97.50 102 LEU A O 1
ATOM 761 N N . GLY A 1 103 ? -1.711 11.079 27.697 1.00 95.75 103 GLY A N 1
ATOM 762 C CA . GLY A 1 103 ? -3.067 11.617 27.586 1.00 95.75 103 GLY A CA 1
ATOM 763 C C . GLY A 1 103 ? -3.288 12.819 28.507 1.00 95.75 103 GLY A C 1
ATOM 764 O O . GLY A 1 103 ? -2.825 12.850 29.646 1.00 95.75 103 GLY A O 1
ATOM 765 N N . GLY A 1 104 ? -3.949 13.854 27.988 1.00 95.00 104 GLY A N 1
ATOM 766 C CA . GLY A 1 104 ? -4.174 15.112 28.711 1.00 95.00 104 GLY A CA 1
ATOM 767 C C . GLY A 1 104 ? -2.964 16.054 28.797 1.00 95.00 104 GLY A C 1
ATOM 768 O O . GLY A 1 104 ? -3.081 17.127 29.385 1.00 95.00 104 GLY A O 1
ATOM 769 N N . THR A 1 105 ? -1.818 15.707 28.199 1.00 97.00 105 THR A N 1
ATOM 770 C CA . THR A 1 105 ? -0.632 16.581 28.148 1.00 97.00 105 THR A CA 1
ATOM 771 C C . THR A 1 105 ? -0.436 17.210 26.765 1.00 97.00 105 THR A C 1
ATOM 773 O O . THR A 1 105 ? -0.900 16.687 25.752 1.00 97.00 105 THR A O 1
ATOM 776 N N . ALA A 1 106 ? 0.347 18.293 26.689 1.00 96.94 106 ALA A N 1
ATOM 777 C CA . ALA A 1 106 ? 0.757 18.894 25.412 1.00 96.94 106 ALA A CA 1
ATOM 778 C C . ALA A 1 106 ? 1.602 17.944 24.532 1.00 96.94 106 ALA A C 1
ATOM 780 O O . ALA A 1 106 ? 1.711 18.145 23.324 1.00 96.94 106 ALA A O 1
ATOM 781 N N . MET A 1 107 ? 2.175 16.891 25.125 1.00 97.75 107 MET A N 1
ATOM 782 C CA . MET A 1 107 ? 3.029 15.916 24.443 1.00 97.75 107 MET A CA 1
ATOM 783 C C . MET A 1 107 ? 2.254 14.735 23.845 1.00 97.75 107 MET A C 1
ATOM 785 O O . MET A 1 107 ? 2.862 13.894 23.181 1.00 97.75 107 MET A O 1
ATOM 789 N N . VAL A 1 108 ? 0.927 14.675 24.020 1.00 97.94 108 VAL A N 1
ATOM 790 C CA . VAL A 1 108 ? 0.106 13.562 23.521 1.00 97.94 108 VAL A CA 1
ATOM 791 C C . VAL A 1 108 ? 0.214 13.399 22.002 1.00 97.94 108 VAL A C 1
ATOM 793 O O . VAL A 1 108 ? 0.390 12.287 21.512 1.00 97.94 108 VAL A O 1
ATOM 796 N N . LEU A 1 109 ? 0.172 14.498 21.240 1.00 98.06 109 LEU A N 1
ATOM 797 C CA . LEU A 1 109 ? 0.225 14.441 19.779 1.00 98.06 109 LEU A CA 1
ATOM 798 C C . LEU A 1 109 ? 1.613 14.006 19.263 1.00 98.06 109 LEU A C 1
ATOM 800 O O . LEU A 1 109 ? 1.663 13.049 18.484 1.00 98.06 109 LEU A O 1
ATOM 804 N N . PRO A 1 110 ? 2.735 14.619 19.704 1.00 98.06 110 PRO A N 1
ATOM 805 C CA . PRO A 1 110 ? 4.070 14.119 19.381 1.00 98.06 110 PRO A CA 1
ATOM 806 C C . PRO A 1 110 ? 4.266 12.640 19.733 1.00 98.06 110 PRO A C 1
ATOM 808 O O . PRO A 1 110 ? 4.830 11.898 18.932 1.00 98.06 110 PRO A O 1
ATOM 811 N N . ALA A 1 111 ? 3.766 12.188 20.889 1.00 98.06 111 ALA A N 1
ATOM 812 C CA . ALA A 1 111 ? 3.892 10.792 21.300 1.00 98.06 111 ALA A CA 1
ATOM 813 C C . ALA A 1 111 ?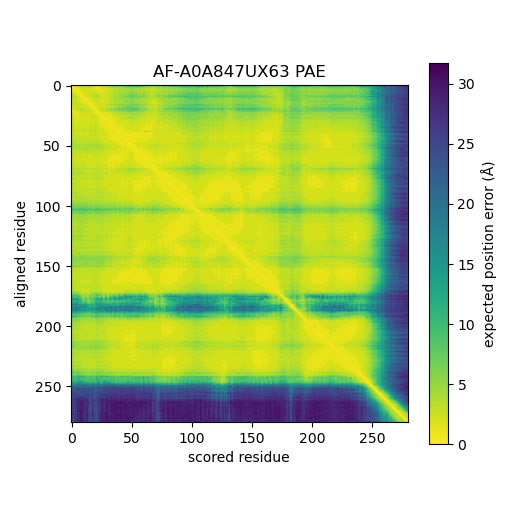 3.083 9.839 20.420 1.00 98.06 111 ALA A C 1
ATOM 815 O O . ALA A 1 111 ? 3.631 8.836 19.972 1.00 98.06 111 ALA A O 1
ATOM 816 N N . LYS A 1 112 ? 1.821 10.163 20.109 1.00 98.25 112 LYS A N 1
ATOM 817 C CA . LYS A 1 112 ? 1.003 9.368 19.181 1.00 98.25 112 LYS A CA 1
ATOM 818 C C . LYS A 1 112 ? 1.686 9.215 17.827 1.00 98.25 112 LYS A C 1
ATOM 820 O O . LYS A 1 112 ? 1.818 8.097 17.346 1.00 98.25 112 LYS A O 1
ATOM 825 N N . LEU A 1 113 ? 2.146 10.318 17.232 1.00 98.12 113 LEU A N 1
ATOM 826 C CA . LEU A 1 113 ? 2.811 10.304 15.927 1.00 98.12 113 LEU A CA 1
ATOM 827 C C . LEU A 1 113 ? 4.128 9.522 15.961 1.00 98.12 113 LEU A C 1
ATOM 829 O O . LEU A 1 113 ? 4.350 8.658 15.113 1.00 98.12 113 LEU A O 1
ATOM 833 N N . GLY A 1 114 ? 4.982 9.799 16.949 1.00 98.19 114 GLY A N 1
ATOM 834 C CA . GLY A 1 114 ? 6.272 9.132 17.100 1.00 98.19 114 GLY A CA 1
ATOM 835 C C . GLY A 1 114 ? 6.122 7.625 17.295 1.00 98.19 114 GLY A C 1
ATOM 836 O O . GLY A 1 114 ? 6.748 6.852 16.575 1.00 98.19 114 GLY A O 1
ATOM 837 N N . LEU A 1 115 ? 5.246 7.199 18.212 1.00 98.56 115 LEU A N 1
ATOM 838 C CA . LEU A 1 115 ? 4.997 5.781 18.488 1.00 98.56 115 LEU A CA 1
ATOM 839 C C . LEU A 1 115 ? 4.308 5.076 17.317 1.00 98.56 115 LEU A C 1
ATOM 841 O O . LEU A 1 115 ? 4.678 3.949 16.996 1.00 98.56 115 LEU A O 1
ATOM 845 N N . ALA A 1 116 ? 3.355 5.732 16.649 1.00 98.50 116 ALA A N 1
ATOM 846 C CA . ALA A 1 116 ? 2.684 5.188 15.470 1.00 98.50 116 ALA A CA 1
ATOM 847 C C . ALA A 1 116 ? 3.680 4.868 14.351 1.00 98.50 116 ALA A C 1
ATOM 849 O O . ALA A 1 116 ? 3.701 3.748 13.837 1.00 98.50 116 ALA A O 1
ATOM 850 N N . VAL A 1 117 ? 4.538 5.830 14.000 1.00 98.44 117 VAL A N 1
ATOM 851 C CA . VAL A 1 117 ? 5.537 5.649 12.940 1.00 98.44 117 VAL A CA 1
ATOM 852 C C . VAL A 1 117 ? 6.629 4.668 13.369 1.00 98.44 117 VAL A C 1
ATOM 854 O O . VAL A 1 117 ? 7.037 3.846 12.551 1.00 98.44 117 VAL A O 1
ATOM 857 N N . LEU A 1 118 ? 7.068 4.695 14.634 1.00 98.50 118 LEU A N 1
ATOM 858 C CA . LEU A 1 118 ? 8.047 3.746 15.176 1.00 98.50 118 LEU A CA 1
ATOM 859 C C . LEU A 1 118 ? 7.546 2.304 15.053 1.00 98.50 118 LEU A C 1
ATOM 861 O O . LEU A 1 118 ? 8.235 1.468 14.469 1.00 98.50 118 LEU A O 1
ATOM 865 N N . LEU A 1 119 ? 6.343 2.017 15.560 1.00 98.50 119 LEU A N 1
ATOM 866 C CA . LEU A 1 119 ? 5.774 0.668 15.532 1.00 98.50 119 LEU A CA 1
ATOM 867 C C . LEU A 1 119 ? 5.490 0.210 14.103 1.00 98.50 119 LEU A C 1
ATOM 869 O O . LEU A 1 119 ? 5.835 -0.913 13.744 1.00 98.50 119 LEU A O 1
ATOM 873 N N . ALA A 1 120 ? 4.919 1.076 13.264 1.00 98.44 120 ALA A N 1
ATOM 874 C CA . ALA A 1 120 ? 4.691 0.761 11.858 1.00 98.44 120 ALA A CA 1
ATOM 875 C C . ALA A 1 120 ? 5.995 0.440 11.116 1.00 98.44 120 ALA A C 1
ATOM 877 O O . ALA A 1 120 ? 6.056 -0.547 10.386 1.00 98.44 120 ALA A O 1
ATOM 878 N N . SER A 1 121 ? 7.044 1.238 11.328 1.00 98.31 121 SER A N 1
ATOM 879 C CA . SER A 1 121 ? 8.347 1.031 10.688 1.00 98.31 121 SER A CA 1
ATOM 880 C C . SER A 1 121 ? 8.996 -0.271 11.148 1.00 98.31 121 SER A C 1
ATOM 882 O O . SER A 1 121 ? 9.483 -1.029 10.315 1.00 98.31 121 SER A O 1
ATOM 884 N N . ALA A 1 122 ? 8.951 -0.568 12.450 1.00 98.44 122 ALA A N 1
ATOM 885 C CA . ALA A 1 122 ? 9.461 -1.825 12.986 1.00 98.44 122 ALA A CA 1
ATOM 886 C C . ALA A 1 122 ? 8.716 -3.035 12.398 1.00 98.44 122 ALA A C 1
ATOM 888 O O . ALA A 1 122 ? 9.350 -3.982 11.941 1.00 98.44 122 ALA A O 1
ATOM 889 N N . LEU A 1 123 ? 7.379 -2.993 12.349 1.00 98.38 123 LEU A N 1
ATOM 890 C CA . LEU A 1 123 ? 6.570 -4.081 11.793 1.00 98.38 123 LEU A CA 1
ATOM 891 C C . LEU A 1 123 ? 6.813 -4.288 10.293 1.00 98.38 123 LEU A C 1
ATOM 893 O O . LEU A 1 123 ? 6.945 -5.430 9.859 1.00 98.38 123 LEU A O 1
ATOM 897 N N . MET A 1 124 ? 6.904 -3.211 9.506 1.00 98.19 124 MET A N 1
ATOM 898 C CA . MET A 1 124 ? 7.225 -3.312 8.079 1.00 98.19 124 MET A CA 1
ATOM 899 C C . MET A 1 124 ? 8.604 -3.940 7.853 1.00 98.19 124 MET A C 1
ATOM 901 O O . MET A 1 124 ? 8.716 -4.826 7.012 1.00 98.19 124 MET A O 1
ATOM 905 N N . GLN A 1 125 ? 9.617 -3.564 8.640 1.00 97.31 125 GLN A N 1
ATOM 906 C CA . GLN A 1 125 ? 10.959 -4.147 8.534 1.00 97.31 125 GLN A CA 1
ATOM 907 C C . GLN A 1 125 ? 10.980 -5.628 8.938 1.00 97.31 125 GLN A C 1
ATOM 909 O O . GLN A 1 125 ? 11.552 -6.453 8.232 1.00 97.31 125 GLN A O 1
ATOM 914 N N . ILE A 1 126 ? 10.312 -5.993 10.039 1.00 97.06 126 ILE A N 1
ATOM 915 C CA . ILE A 1 126 ? 10.222 -7.387 10.514 1.00 97.06 126 ILE A CA 1
ATOM 916 C C . ILE A 1 126 ? 9.526 -8.287 9.482 1.00 97.06 126 ILE A C 1
ATOM 918 O O . ILE A 1 126 ? 9.907 -9.444 9.290 1.00 97.06 126 ILE A O 1
ATOM 922 N N . LEU A 1 127 ? 8.490 -7.768 8.821 1.00 97.00 127 LEU A N 1
ATOM 923 C CA . LEU A 1 127 ? 7.690 -8.518 7.850 1.00 97.00 127 LEU A CA 1
ATOM 924 C C . LEU A 1 127 ? 8.178 -8.376 6.407 1.00 97.00 127 LEU A C 1
ATOM 926 O O . LEU A 1 127 ? 7.550 -8.915 5.492 1.00 97.00 127 LEU A O 1
ATOM 930 N N . ASP A 1 128 ? 9.296 -7.683 6.207 1.00 95.81 128 ASP A N 1
ATOM 931 C CA . ASP A 1 128 ? 9.880 -7.424 4.898 1.00 95.81 128 ASP A CA 1
ATOM 932 C C . ASP A 1 128 ? 8.897 -6.754 3.917 1.00 95.81 128 ASP A C 1
ATOM 934 O O . ASP A 1 128 ? 8.732 -7.148 2.761 1.00 95.81 128 ASP A O 1
ATOM 938 N N . ALA A 1 129 ? 8.177 -5.756 4.423 1.00 97.06 129 ALA A N 1
ATOM 939 C CA . ALA A 1 129 ? 7.067 -5.084 3.759 1.00 97.06 129 ALA A CA 1
ATOM 940 C C . ALA A 1 129 ? 7.240 -3.556 3.736 1.00 97.06 129 ALA A C 1
ATOM 942 O O . ALA A 1 129 ? 6.263 -2.814 3.833 1.00 97.06 129 ALA A O 1
ATOM 943 N N . ASP A 1 130 ? 8.481 -3.079 3.605 1.00 96.81 130 ASP A N 1
ATOM 944 C CA . ASP A 1 130 ? 8.782 -1.648 3.561 1.00 96.81 130 ASP A CA 1
ATOM 945 C C . ASP A 1 130 ? 8.039 -0.956 2.416 1.00 96.81 130 ASP A C 1
ATOM 947 O O . ASP A 1 130 ? 8.275 -1.213 1.230 1.00 96.81 130 ASP A O 1
ATOM 951 N N . HIS A 1 131 ? 7.152 -0.036 2.780 1.00 97.75 131 HIS A N 1
ATOM 952 C CA . HIS A 1 131 ? 6.413 0.779 1.834 1.00 97.75 131 HIS A CA 1
ATOM 953 C C . HIS A 1 131 ? 6.266 2.196 2.394 1.00 97.75 131 HIS A C 1
ATOM 955 O O . HIS A 1 131 ? 5.408 2.430 3.240 1.00 97.75 131 HIS A O 1
ATOM 961 N N . PRO A 1 132 ? 7.087 3.170 1.957 1.00 96.88 132 PRO A N 1
ATOM 962 C CA . PRO A 1 132 ? 7.101 4.507 2.551 1.00 96.88 132 PRO A CA 1
ATOM 963 C C . PRO A 1 132 ? 5.724 5.195 2.654 1.00 96.88 132 PRO A C 1
ATOM 965 O O . PRO A 1 132 ? 5.445 5.774 3.705 1.00 96.88 132 PRO A O 1
ATOM 968 N N . PRO A 1 133 ? 4.806 5.089 1.666 1.00 97.75 133 PRO A N 1
ATOM 969 C CA . PRO A 1 133 ? 3.440 5.606 1.815 1.00 97.75 133 PRO A CA 1
ATOM 970 C C . PRO A 1 133 ? 2.651 5.006 2.987 1.00 97.75 133 PRO A C 1
ATOM 972 O O . PRO A 1 133 ? 1.779 5.663 3.562 1.00 97.75 133 PRO A O 1
ATOM 975 N N . ALA A 1 134 ? 2.956 3.771 3.388 1.00 97.56 134 ALA A N 1
ATOM 976 C CA . ALA A 1 134 ? 2.324 3.135 4.531 1.00 97.56 134 ALA A CA 1
ATOM 977 C C . ALA A 1 134 ? 2.721 3.801 5.862 1.00 97.56 134 ALA A C 1
ATOM 979 O O . ALA A 1 134 ? 1.898 3.855 6.769 1.00 97.56 134 ALA A O 1
ATOM 980 N N . ALA A 1 135 ? 3.889 4.443 5.976 1.00 96.44 135 ALA A N 1
ATOM 981 C CA . ALA A 1 135 ? 4.218 5.228 7.172 1.00 96.44 135 ALA A CA 1
ATOM 982 C C . ALA A 1 135 ? 3.208 6.372 7.412 1.00 96.44 135 ALA A C 1
ATOM 984 O O . ALA A 1 135 ? 2.801 6.619 8.547 1.00 96.44 135 ALA A O 1
ATOM 985 N N . ALA A 1 136 ? 2.712 7.012 6.345 1.00 96.56 136 ALA A N 1
ATOM 986 C CA . ALA A 1 136 ? 1.631 7.993 6.455 1.00 96.56 136 ALA A CA 1
ATOM 987 C C . ALA A 1 136 ? 0.293 7.344 6.859 1.00 96.56 136 ALA A C 1
ATOM 989 O O . ALA A 1 136 ? -0.484 7.950 7.593 1.00 96.56 136 ALA A O 1
ATOM 990 N N . THR A 1 137 ? 0.047 6.090 6.456 1.00 97.81 137 THR A N 1
ATOM 991 C CA . THR A 1 137 ? -1.112 5.301 6.927 1.00 97.81 137 THR A CA 1
ATOM 992 C C . THR A 1 137 ? -1.088 5.129 8.447 1.00 97.81 137 THR A C 1
ATOM 994 O O . THR A 1 137 ? -2.138 5.196 9.078 1.00 97.81 137 THR A O 1
ATOM 997 N N . ALA A 1 138 ? 0.098 4.968 9.040 1.00 97.88 138 ALA A N 1
ATOM 998 C CA . ALA A 1 138 ? 0.260 4.874 10.489 1.00 97.88 138 ALA A CA 1
ATOM 999 C C . ALA A 1 138 ? 0.047 6.213 11.209 1.00 97.88 138 ALA A C 1
ATOM 1001 O O . ALA A 1 138 ? -0.525 6.246 12.295 1.00 97.88 138 ALA A O 1
ATOM 1002 N N . ALA A 1 139 ? 0.506 7.316 10.611 1.00 97.69 139 ALA A N 1
ATOM 1003 C CA . ALA A 1 139 ? 0.453 8.643 11.222 1.00 97.69 139 ALA A CA 1
ATOM 1004 C C . ALA A 1 139 ? -0.955 9.260 11.217 1.00 97.69 139 ALA A C 1
ATOM 1006 O O . ALA A 1 139 ? -1.345 9.921 12.177 1.00 97.69 139 ALA A O 1
ATOM 1007 N N . ILE A 1 140 ? -1.727 9.047 10.148 1.00 97.50 140 ILE A N 1
ATOM 1008 C CA . ILE A 1 140 ? -3.046 9.667 9.949 1.00 97.50 140 ILE A CA 1
ATOM 1009 C C . ILE A 1 140 ? -4.029 9.424 11.112 1.00 97.50 140 ILE A C 1
ATOM 1011 O O . ILE A 1 140 ? -4.645 10.400 11.543 1.00 97.50 140 ILE A O 1
ATOM 1015 N N . PRO A 1 141 ? -4.146 8.210 11.688 1.00 97.12 141 PRO A N 1
ATOM 1016 C CA . PRO A 1 141 ? -4.967 7.965 12.876 1.00 97.12 141 PRO A CA 1
ATOM 1017 C C . PRO A 1 141 ? -4.688 8.871 14.084 1.00 97.12 141 PRO A C 1
ATOM 1019 O O . PRO A 1 141 ? -5.552 9.009 14.946 1.00 97.12 141 PRO A O 1
ATOM 1022 N N . ALA A 1 142 ? -3.502 9.482 14.176 1.00 96.69 142 ALA A N 1
ATOM 1023 C CA . ALA A 1 142 ? -3.163 10.406 15.257 1.00 96.69 142 ALA A CA 1
ATOM 1024 C C . ALA A 1 142 ? -3.704 11.830 15.042 1.00 96.69 142 ALA A C 1
ATOM 1026 O O . ALA A 1 142 ? -3.790 12.589 16.007 1.00 96.69 142 ALA A O 1
ATOM 1027 N N . ILE A 1 143 ? -4.020 12.206 13.796 1.00 96.75 143 ILE A N 1
ATOM 1028 C CA . ILE A 1 143 ? -4.274 13.601 13.390 1.00 96.75 143 ILE A CA 1
ATOM 1029 C C . ILE A 1 143 ? -5.599 13.822 12.657 1.00 96.75 143 ILE A C 1
ATOM 1031 O O . ILE A 1 143 ? -6.041 14.963 12.552 1.00 96.75 143 ILE A O 1
ATOM 1035 N N . LEU A 1 144 ? -6.231 12.770 12.136 1.00 96.50 144 LEU A N 1
ATOM 1036 C CA . LEU A 1 144 ? -7.436 12.868 11.315 1.00 96.50 144 LEU A CA 1
ATOM 1037 C C . LEU A 1 144 ? -8.476 11.816 11.721 1.00 96.50 144 LEU A C 1
ATOM 1039 O O . LEU A 1 144 ? -8.119 10.759 12.250 1.00 96.50 144 LEU A O 1
ATOM 1043 N N . PRO A 1 145 ? -9.769 12.077 11.453 1.00 95.25 145 PRO A N 1
ATOM 1044 C CA . PRO A 1 145 ? -10.822 11.098 11.686 1.00 95.25 145 PRO A CA 1
ATOM 1045 C C . PRO A 1 145 ? -10.639 9.851 10.811 1.00 95.25 145 PRO A C 1
ATOM 1047 O O . PRO A 1 145 ? -10.185 9.928 9.667 1.00 95.25 145 PRO A O 1
ATOM 1050 N N . LEU A 1 146 ? -11.024 8.692 11.351 1.00 96.69 146 LEU A N 1
ATOM 1051 C CA . LEU A 1 146 ? -10.931 7.418 10.641 1.00 96.69 146 LEU A CA 1
ATOM 1052 C C . LEU A 1 146 ? -12.141 7.219 9.711 1.00 96.69 146 LEU A C 1
ATOM 1054 O O . LEU A 1 146 ? -13.273 7.430 10.145 1.00 96.69 146 LEU A O 1
ATOM 1058 N N . PRO A 1 147 ? -11.942 6.734 8.471 1.00 96.19 147 PRO A N 1
ATOM 1059 C CA . PRO A 1 147 ? -13.034 6.454 7.532 1.00 96.19 147 PRO A CA 1
ATOM 1060 C C . PRO A 1 147 ? -13.765 5.132 7.835 1.00 96.19 147 PRO A C 1
ATOM 1062 O O . PRO A 1 147 ? -14.728 4.777 7.160 1.00 96.19 147 PRO A O 1
ATOM 1065 N N . ALA A 1 148 ? -13.283 4.367 8.816 1.00 96.75 148 ALA A N 1
ATOM 1066 C CA . ALA A 1 148 ? -13.829 3.083 9.232 1.00 96.75 148 ALA A CA 1
ATOM 1067 C C . ALA A 1 148 ? -13.528 2.835 10.722 1.00 96.75 148 ALA A C 1
ATOM 1069 O O . ALA A 1 148 ? -12.611 3.456 11.270 1.00 96.75 148 ALA A O 1
ATOM 1070 N N . PRO A 1 149 ? -14.247 1.910 11.387 1.00 97.69 149 PRO A N 1
ATOM 1071 C CA . PRO A 1 149 ? -13.920 1.495 12.747 1.00 97.69 149 PRO A CA 1
ATOM 1072 C C . PRO A 1 149 ? -12.467 1.024 12.858 1.00 97.69 149 PRO A C 1
ATOM 1074 O O . PRO A 1 149 ? -11.991 0.274 12.004 1.00 97.69 149 PRO A O 1
ATOM 1077 N N . ALA A 1 150 ? -11.783 1.418 13.936 1.00 97.00 150 ALA A N 1
ATOM 1078 C CA . ALA A 1 150 ? -10.346 1.197 14.115 1.00 97.00 150 ALA A CA 1
ATOM 1079 C C . ALA A 1 150 ? -9.918 -0.264 13.883 1.00 97.00 150 ALA A C 1
ATOM 1081 O O . ALA A 1 150 ? -8.954 -0.513 13.173 1.00 97.00 150 ALA A O 1
ATOM 1082 N N . LEU A 1 151 ? -10.669 -1.239 14.403 1.00 96.56 151 LEU A N 1
ATOM 1083 C CA . LEU A 1 151 ? -10.328 -2.662 14.270 1.00 96.56 151 LEU A CA 1
ATOM 1084 C C . LEU A 1 151 ? -10.436 -3.200 12.834 1.00 96.56 151 LEU A C 1
ATOM 1086 O O . LEU A 1 151 ? -9.770 -4.171 12.492 1.00 96.56 151 LEU A O 1
ATOM 1090 N N . VAL A 1 152 ? -11.267 -2.580 11.995 1.00 98.00 152 VAL A N 1
ATOM 1091 C CA . VAL A 1 152 ? -11.508 -3.016 10.610 1.00 98.00 152 VAL A CA 1
ATOM 1092 C C . VAL A 1 152 ? -10.623 -2.244 9.626 1.00 98.00 152 VAL A C 1
ATOM 1094 O O . VAL A 1 152 ? -10.308 -2.740 8.544 1.00 98.00 152 VAL A O 1
ATOM 1097 N N . LEU A 1 153 ? -10.162 -1.052 10.018 1.00 98.38 153 LEU A N 1
ATOM 1098 C CA . LEU A 1 153 ? -9.355 -0.172 9.179 1.00 98.38 153 LEU A CA 1
ATOM 1099 C C . LEU A 1 153 ? -8.101 -0.847 8.583 1.00 98.38 153 LEU A C 1
ATOM 1101 O O . LEU A 1 153 ? -7.867 -0.631 7.396 1.00 98.38 153 LEU A O 1
ATOM 1105 N N . PRO A 1 154 ? -7.324 -1.695 9.293 1.00 98.69 154 PRO A N 1
ATOM 1106 C CA . PRO A 1 154 ? -6.193 -2.394 8.678 1.00 98.69 154 PRO A CA 1
ATOM 1107 C C . PRO A 1 154 ? -6.586 -3.235 7.459 1.00 98.69 154 PRO A C 1
ATOM 1109 O O . PRO A 1 154 ? -5.892 -3.216 6.443 1.00 98.69 154 PRO A O 1
ATOM 1112 N N . LEU A 1 155 ? -7.723 -3.934 7.531 1.00 98.69 155 LEU A N 1
ATOM 1113 C CA . LEU A 1 155 ? -8.224 -4.761 6.431 1.00 98.69 155 LEU A CA 1
ATOM 1114 C C . LEU A 1 155 ? -8.776 -3.904 5.287 1.00 98.69 155 LEU A C 1
ATOM 1116 O O . LEU A 1 155 ? -8.591 -4.253 4.124 1.00 98.69 155 LEU A O 1
ATOM 1120 N N . HIS A 1 156 ? -9.382 -2.753 5.587 1.00 98.62 156 HIS A N 1
ATOM 1121 C CA . HIS A 1 156 ? -9.748 -1.773 4.560 1.00 98.62 156 HIS A CA 1
ATOM 1122 C C . HIS A 1 156 ? -8.515 -1.195 3.855 1.00 98.62 156 HIS A C 1
ATOM 1124 O O . HIS A 1 156 ? -8.503 -1.060 2.635 1.00 98.62 156 HIS A O 1
ATOM 1130 N N . MET A 1 157 ? -7.449 -0.884 4.593 1.00 98.69 157 MET A N 1
ATOM 1131 C CA . MET A 1 157 ? -6.212 -0.386 3.992 1.00 98.69 157 MET A CA 1
ATOM 1132 C C . MET A 1 157 ? -5.546 -1.445 3.107 1.00 98.69 157 MET A C 1
ATOM 1134 O O . MET A 1 157 ? -5.104 -1.116 2.008 1.00 98.69 157 MET A O 1
ATOM 1138 N N . ALA A 1 158 ? -5.558 -2.718 3.519 1.00 98.69 158 ALA A N 1
ATOM 1139 C CA . ALA A 1 158 ? -5.149 -3.836 2.666 1.00 98.69 158 ALA A CA 1
ATOM 1140 C C . ALA A 1 158 ? -6.030 -3.958 1.410 1.00 98.69 158 ALA A C 1
ATOM 1142 O O . ALA A 1 158 ? -5.515 -4.188 0.318 1.00 98.69 158 ALA A O 1
ATOM 1143 N N . TRP A 1 159 ? -7.344 -3.745 1.548 1.00 98.75 159 TRP A N 1
ATOM 1144 C CA . TRP A 1 159 ? -8.299 -3.723 0.438 1.00 98.75 159 TRP A CA 1
ATOM 1145 C C . TRP A 1 159 ? -8.002 -2.603 -0.578 1.00 98.75 159 TRP A C 1
ATOM 1147 O O . TRP A 1 159 ? -7.938 -2.854 -1.779 1.00 98.75 159 TRP A O 1
ATOM 1157 N N . GLY A 1 160 ? -7.731 -1.377 -0.124 1.00 98.50 160 GLY A N 1
ATOM 1158 C CA . GLY A 1 160 ? -7.321 -0.289 -1.021 1.00 98.50 160 GLY A CA 1
ATOM 1159 C C . GLY A 1 160 ? -5.974 -0.571 -1.696 1.00 98.50 160 GLY A C 1
ATOM 1160 O O . GLY A 1 160 ? -5.791 -0.304 -2.885 1.00 98.50 160 GLY A O 1
ATOM 1161 N N . ALA A 1 161 ? -5.045 -1.180 -0.957 1.00 98.50 161 ALA A N 1
ATOM 1162 C CA . ALA A 1 161 ? -3.730 -1.562 -1.454 1.00 98.50 161 ALA A CA 1
ATOM 1163 C C . ALA A 1 161 ? -3.798 -2.658 -2.535 1.00 98.50 161 ALA A C 1
ATOM 1165 O O . ALA A 1 161 ? -3.093 -2.558 -3.539 1.00 98.50 161 ALA A O 1
ATOM 1166 N N . ILE A 1 162 ? -4.663 -3.672 -2.394 1.00 98.44 162 ILE A N 1
ATOM 1167 C CA . ILE A 1 162 ? -4.836 -4.703 -3.433 1.00 98.44 162 ILE A CA 1
ATOM 1168 C C . ILE A 1 162 ? -5.479 -4.133 -4.698 1.00 98.44 162 ILE A C 1
ATOM 1170 O O . ILE A 1 162 ? -5.078 -4.531 -5.788 1.00 98.44 162 ILE A O 1
ATOM 1174 N N . LEU A 1 163 ? -6.392 -3.160 -4.595 1.00 98.31 163 LEU A N 1
ATOM 1175 C CA . LEU A 1 163 ? -6.904 -2.454 -5.776 1.00 98.31 163 LEU A CA 1
ATOM 1176 C C . LEU A 1 163 ? -5.786 -1.689 -6.496 1.00 98.31 163 LEU A C 1
ATOM 1178 O O . LEU A 1 163 ? -5.661 -1.801 -7.717 1.00 98.31 163 LEU A O 1
ATOM 1182 N N . ALA A 1 164 ? -4.931 -0.981 -5.747 1.00 98.00 164 ALA A N 1
ATOM 1183 C CA . ALA A 1 164 ? -3.767 -0.293 -6.305 1.00 98.00 164 ALA A CA 1
ATOM 1184 C C . ALA A 1 164 ? -2.793 -1.270 -6.986 1.00 98.00 164 ALA A C 1
ATOM 1186 O O . ALA A 1 164 ? -2.307 -0.996 -8.082 1.00 98.00 164 ALA A O 1
ATOM 1187 N N . VAL A 1 165 ? -2.537 -2.431 -6.374 1.00 97.19 165 VAL A N 1
ATOM 1188 C CA . VAL A 1 165 ? -1.681 -3.482 -6.945 1.00 97.19 165 VAL A CA 1
ATOM 1189 C C . VAL A 1 165 ? -2.305 -4.100 -8.191 1.00 97.19 165 VAL A C 1
ATOM 1191 O O . VAL A 1 165 ? -1.620 -4.226 -9.200 1.00 97.19 165 VAL A O 1
ATOM 1194 N N . ALA A 1 166 ? -3.582 -4.481 -8.156 1.00 96.12 166 ALA A N 1
ATOM 1195 C CA . ALA A 1 166 ? -4.256 -5.123 -9.281 1.00 96.12 166 ALA A CA 1
ATOM 1196 C C . ALA A 1 166 ? -4.304 -4.193 -10.497 1.00 96.12 166 ALA A C 1
ATOM 1198 O O . ALA A 1 166 ? -3.917 -4.587 -11.600 1.00 96.12 166 ALA A O 1
ATOM 1199 N N . PHE A 1 167 ? -4.701 -2.937 -10.279 1.00 95.38 167 PHE A N 1
ATOM 1200 C CA . PHE A 1 167 ? -4.708 -1.930 -11.331 1.00 95.38 167 PHE A CA 1
ATOM 1201 C C . PHE A 1 167 ? -3.281 -1.616 -11.798 1.00 95.38 167 PHE A C 1
ATOM 1203 O O . PHE A 1 167 ? -3.031 -1.562 -12.998 1.00 95.38 167 PHE A O 1
ATOM 1210 N N . GLY A 1 168 ? -2.322 -1.493 -10.877 1.00 94.38 168 GLY A N 1
ATOM 1211 C CA . GLY A 1 168 ? -0.913 -1.274 -11.197 1.00 94.38 168 GLY A CA 1
ATOM 1212 C C . GLY A 1 168 ? -0.314 -2.385 -12.054 1.00 94.38 168 GLY A C 1
ATOM 1213 O O . GLY A 1 168 ? 0.350 -2.102 -13.046 1.00 94.38 168 GLY A O 1
ATOM 1214 N N . VAL A 1 169 ? -0.588 -3.651 -11.738 1.00 92.75 169 VAL A N 1
ATOM 1215 C CA . VAL A 1 169 ? -0.151 -4.793 -12.552 1.00 92.75 169 VAL A CA 1
ATOM 1216 C C . VAL A 1 169 ? -0.795 -4.743 -13.936 1.00 92.75 169 VAL A C 1
ATOM 1218 O O . VAL A 1 169 ? -0.086 -4.914 -14.926 1.00 92.75 169 VAL A O 1
ATOM 1221 N N . ALA A 1 170 ? -2.099 -4.470 -14.034 1.00 93.19 170 ALA A N 1
ATOM 1222 C CA . ALA A 1 170 ? -2.791 -4.360 -15.319 1.00 93.19 170 ALA A CA 1
ATOM 1223 C C . ALA A 1 170 ? -2.239 -3.209 -16.182 1.00 93.19 170 ALA A C 1
ATOM 1225 O O . ALA A 1 170 ? -1.910 -3.415 -17.349 1.00 93.19 170 ALA A O 1
ATOM 1226 N N . TRP A 1 171 ? -2.073 -2.024 -15.591 1.00 93.56 171 TRP A N 1
ATOM 1227 C CA . TRP A 1 171 ? -1.535 -0.829 -16.240 1.00 93.56 171 TRP A CA 1
ATOM 1228 C C . TRP A 1 171 ? -0.098 -1.035 -16.711 1.00 93.56 171 TRP A C 1
ATOM 1230 O O . TRP A 1 171 ? 0.245 -0.757 -17.859 1.00 93.56 171 TRP A O 1
ATOM 1240 N N . ASN A 1 172 ? 0.755 -1.568 -15.839 1.00 91.19 172 ASN A N 1
ATOM 1241 C CA . ASN A 1 172 ? 2.168 -1.713 -16.144 1.00 91.19 172 ASN A CA 1
ATOM 1242 C C . ASN A 1 172 ? 2.439 -2.860 -17.111 1.00 91.19 172 ASN A C 1
ATOM 1244 O O . ASN A 1 172 ? 3.371 -2.748 -17.895 1.00 91.19 172 ASN A O 1
ATOM 1248 N N . ARG A 1 173 ? 1.626 -3.922 -17.140 1.00 88.44 173 ARG A N 1
ATOM 1249 C CA . ARG A 1 173 ? 1.796 -5.023 -18.105 1.00 88.44 173 ARG A CA 1
ATOM 1250 C C . ARG A 1 173 ? 1.698 -4.597 -19.572 1.00 88.44 173 ARG A C 1
ATOM 1252 O O . ARG A 1 173 ? 2.151 -5.346 -20.431 1.00 88.44 173 ARG A O 1
ATOM 1259 N N . LEU A 1 174 ? 1.157 -3.412 -19.864 1.00 85.81 174 LEU A N 1
ATOM 1260 C CA . LEU A 1 174 ? 1.131 -2.857 -21.220 1.00 85.81 174 LEU A CA 1
ATOM 1261 C C . LEU A 1 174 ? 2.535 -2.546 -21.763 1.00 85.81 174 LEU A C 1
ATOM 1263 O O . LEU A 1 174 ? 2.766 -2.690 -22.961 1.00 85.81 174 LEU A O 1
ATOM 1267 N N . TRP A 1 175 ? 3.477 -2.161 -20.895 1.00 82.19 175 TRP A N 1
ATOM 1268 C CA . TRP A 1 175 ? 4.821 -1.728 -21.308 1.00 82.19 175 TRP A CA 1
ATOM 1269 C C . TRP A 1 175 ? 5.972 -2.369 -20.525 1.00 82.19 175 TRP A C 1
ATOM 1271 O O . TRP A 1 175 ? 7.092 -2.436 -21.030 1.00 82.19 175 TRP A O 1
ATOM 1281 N N . PHE A 1 176 ? 5.705 -2.859 -19.317 1.00 76.62 176 PHE A N 1
ATOM 1282 C CA . PHE A 1 176 ? 6.672 -3.426 -18.386 1.00 76.62 176 PHE A CA 1
ATOM 1283 C C . PHE A 1 176 ? 6.418 -4.911 -18.141 1.00 76.62 176 PHE A C 1
ATOM 1285 O O . PHE A 1 176 ? 5.283 -5.391 -18.118 1.00 76.62 176 PHE A O 1
ATOM 1292 N N . GLU A 1 177 ? 7.487 -5.623 -17.801 1.00 69.50 177 GLU A N 1
ATOM 1293 C CA . GLU A 1 177 ? 7.370 -6.900 -17.106 1.00 69.50 177 GLU A CA 1
ATOM 1294 C C . GLU A 1 177 ? 6.985 -6.616 -15.645 1.00 69.50 177 GLU A C 1
ATOM 1296 O O . GLU A 1 177 ? 7.822 -6.231 -14.831 1.00 69.50 177 GLU A O 1
ATOM 1301 N N . CYS A 1 178 ? 5.687 -6.712 -15.336 1.00 72.94 178 CYS A N 1
ATOM 1302 C CA . CYS A 1 178 ? 5.128 -6.382 -14.025 1.00 72.94 178 CYS A CA 1
ATOM 1303 C C . CYS A 1 178 ? 4.396 -7.591 -13.412 1.00 72.94 178 CYS A C 1
ATOM 1305 O O . CYS A 1 178 ? 3.579 -8.229 -14.100 1.00 72.94 178 CYS A O 1
ATOM 1307 N N . PRO A 1 179 ? 4.634 -7.903 -12.124 1.00 75.44 179 PRO A N 1
ATOM 1308 C CA . PRO A 1 179 ? 5.527 -7.232 -11.169 1.00 75.44 179 PRO A CA 1
ATOM 1309 C C . PRO A 1 179 ? 7.018 -7.491 -11.455 1.00 75.44 179 PRO A C 1
ATOM 1311 O O . PRO A 1 179 ? 7.343 -8.520 -12.053 1.00 75.44 179 PRO A O 1
ATOM 1314 N N . PRO A 1 180 ? 7.919 -6.569 -11.053 1.00 72.69 180 PRO A N 1
ATOM 1315 C CA . PRO A 1 180 ? 9.356 -6.754 -11.235 1.00 72.69 180 PRO A CA 1
ATOM 1316 C C . PRO A 1 180 ? 9.817 -8.022 -10.499 1.00 72.69 180 PRO A C 1
ATOM 1318 O O . PRO A 1 180 ? 9.350 -8.265 -9.381 1.00 72.69 180 PRO A O 1
ATOM 1321 N N . PRO A 1 181 ? 10.720 -8.824 -11.089 1.00 72.88 181 PRO A N 1
ATOM 1322 C CA . PRO A 1 181 ? 11.183 -10.047 -10.457 1.00 72.88 181 PRO A CA 1
ATOM 1323 C C . PRO A 1 181 ? 11.907 -9.777 -9.139 1.00 72.88 181 PRO A C 1
ATOM 1325 O O . PRO A 1 181 ? 12.645 -8.798 -9.003 1.00 72.88 181 PRO A O 1
ATOM 1328 N N . GLU A 1 182 ? 11.684 -10.652 -8.161 1.00 73.62 182 GLU A N 1
ATOM 1329 C CA . GLU A 1 182 ? 12.477 -10.677 -6.939 1.00 73.62 182 GLU A CA 1
ATOM 1330 C C . GLU A 1 182 ? 13.896 -11.170 -7.223 1.00 73.62 182 GLU A C 1
ATOM 1332 O O . GLU A 1 182 ? 14.110 -12.071 -8.036 1.00 73.62 182 GLU A O 1
ATOM 1337 N N . ASP A 1 183 ? 14.878 -10.573 -6.550 1.00 70.06 183 ASP A N 1
ATOM 1338 C CA . ASP A 1 183 ? 16.283 -10.923 -6.728 1.00 70.06 183 ASP A CA 1
ATOM 1339 C C . ASP A 1 183 ? 16.500 -12.406 -6.387 1.00 70.06 183 ASP A C 1
ATOM 1341 O O . ASP A 1 183 ? 16.129 -12.876 -5.313 1.00 70.06 183 ASP A O 1
ATOM 1345 N N . GLY A 1 184 ? 17.061 -13.166 -7.331 1.00 66.31 184 GLY A N 1
ATOM 1346 C CA . GLY A 1 184 ? 17.270 -14.610 -7.183 1.00 66.31 184 GLY A CA 1
ATOM 1347 C C . GLY A 1 184 ? 16.040 -15.489 -7.447 1.00 66.31 184 GLY A C 1
ATOM 1348 O O . GLY A 1 184 ? 16.175 -16.712 -7.451 1.00 66.31 184 GLY A O 1
ATOM 1349 N N . CYS A 1 185 ? 14.865 -14.916 -7.732 1.00 63.22 185 CYS A N 1
ATOM 1350 C CA . CYS A 1 185 ? 13.700 -15.677 -8.179 1.00 63.22 185 CYS A CA 1
ATOM 1351 C C . CYS A 1 185 ? 13.604 -15.684 -9.710 1.00 63.22 185 CYS A C 1
ATOM 1353 O O . CYS A 1 185 ? 13.450 -14.648 -10.356 1.00 63.22 185 CYS A O 1
ATOM 1355 N N . GLY A 1 186 ? 13.637 -16.881 -10.302 1.00 65.94 186 GLY A N 1
ATOM 1356 C CA . GLY A 1 186 ? 13.189 -17.070 -11.681 1.00 65.94 186 GLY A CA 1
ATOM 1357 C C . GLY A 1 186 ? 11.690 -16.776 -11.831 1.00 65.94 186 GLY A C 1
ATOM 1358 O O . GLY A 1 186 ? 10.951 -16.684 -10.849 1.00 65.94 186 GLY A O 1
ATOM 1359 N N . ARG A 1 187 ? 11.216 -16.660 -13.076 1.00 71.81 187 ARG A N 1
ATOM 1360 C CA . ARG A 1 187 ? 9.775 -16.573 -13.365 1.00 71.81 187 ARG A CA 1
ATOM 1361 C C . ARG A 1 187 ? 9.070 -17.816 -12.823 1.00 71.81 187 ARG A C 1
ATOM 1363 O O . ARG A 1 187 ? 9.491 -18.937 -13.101 1.00 71.81 187 ARG A O 1
ATOM 1370 N N . SER A 1 188 ? 8.013 -17.606 -12.044 1.00 75.19 188 SER A N 1
ATOM 1371 C CA . SER A 1 188 ? 7.256 -18.679 -11.404 1.00 75.19 188 SER A CA 1
ATOM 1372 C C . SER A 1 188 ? 5.857 -18.808 -12.032 1.00 75.19 188 SER A C 1
ATOM 1374 O O . SER A 1 188 ? 5.706 -18.731 -13.255 1.00 75.19 188 SER A O 1
ATOM 1376 N N . TRP A 1 189 ? 4.821 -19.058 -11.228 1.00 78.25 189 TRP A N 1
ATOM 1377 C CA . TRP A 1 189 ? 3.445 -19.226 -11.696 1.00 78.25 189 TRP A CA 1
ATOM 1378 C C . TRP A 1 189 ? 2.914 -17.966 -12.389 1.00 78.25 189 TRP A C 1
ATOM 1380 O O . TRP A 1 189 ? 3.199 -16.842 -11.983 1.00 78.25 189 TRP A O 1
ATOM 1390 N N . PHE A 1 190 ? 2.136 -18.164 -13.459 1.00 77.19 190 PHE A N 1
ATOM 1391 C CA . PHE A 1 190 ? 1.559 -17.091 -14.284 1.00 77.19 190 PHE A CA 1
ATOM 1392 C C . PHE A 1 190 ? 2.581 -16.096 -14.860 1.00 77.19 190 PHE A C 1
ATOM 1394 O O . PHE A 1 190 ? 2.234 -14.945 -15.144 1.00 77.19 190 PHE A O 1
ATOM 1401 N N . ASN A 1 191 ? 3.836 -16.533 -15.035 1.00 81.44 191 ASN A N 1
ATOM 1402 C CA . ASN A 1 191 ? 4.942 -15.692 -15.497 1.00 81.44 191 ASN A CA 1
ATOM 1403 C C . ASN A 1 191 ? 5.181 -14.473 -14.578 1.00 81.44 191 ASN A C 1
ATOM 1405 O O . ASN A 1 191 ? 5.627 -13.420 -15.030 1.00 81.44 191 ASN A O 1
ATOM 1409 N N . LEU A 1 192 ? 4.842 -14.604 -13.290 1.00 81.94 192 LEU A N 1
ATOM 1410 C CA . LEU A 1 192 ? 5.107 -13.601 -12.265 1.00 81.94 192 LEU A CA 1
ATOM 1411 C C . LEU A 1 192 ? 6.504 -13.830 -11.686 1.00 81.94 192 LEU A C 1
ATOM 1413 O O . LEU A 1 192 ? 6.893 -14.961 -11.393 1.00 81.94 192 LEU A O 1
ATOM 1417 N N . GLY A 1 193 ? 7.263 -12.754 -11.496 1.00 83.12 193 GLY A N 1
ATOM 1418 C CA . GLY A 1 193 ? 8.568 -12.794 -10.836 1.00 83.12 193 GLY A CA 1
ATOM 1419 C C . GLY A 1 193 ? 8.465 -12.787 -9.307 1.00 83.12 193 GLY A C 1
ATOM 1420 O O . GLY A 1 193 ? 9.181 -12.041 -8.656 1.00 83.12 193 GLY A O 1
ATOM 1421 N N . MET A 1 194 ? 7.533 -13.557 -8.742 1.00 87.88 194 MET A N 1
ATOM 1422 C CA . MET A 1 194 ? 7.222 -13.595 -7.306 1.00 87.88 194 MET A CA 1
ATOM 1423 C C . MET A 1 194 ? 7.360 -15.014 -6.752 1.00 87.88 194 MET A C 1
ATOM 1425 O O . MET A 1 194 ? 7.226 -15.993 -7.494 1.00 87.88 194 MET A O 1
ATOM 1429 N N . GLN A 1 195 ? 7.551 -15.148 -5.440 1.00 90.44 195 GLN A N 1
ATOM 1430 C CA . GLN A 1 195 ? 7.491 -16.447 -4.773 1.00 90.44 195 GLN A CA 1
ATOM 1431 C C . GLN A 1 195 ? 6.068 -17.019 -4.794 1.00 90.44 195 GLN A C 1
ATOM 1433 O O . GLN A 1 195 ? 5.075 -16.292 -4.812 1.00 90.44 195 GLN A O 1
ATOM 1438 N N . ARG A 1 196 ? 5.945 -18.354 -4.764 1.00 92.00 196 ARG A N 1
ATOM 1439 C CA . ARG A 1 196 ? 4.633 -19.030 -4.813 1.00 92.00 196 ARG A CA 1
ATOM 1440 C C . ARG A 1 196 ? 3.719 -18.605 -3.662 1.00 92.00 196 ARG A C 1
ATOM 1442 O O . ARG A 1 196 ? 2.528 -18.421 -3.884 1.00 92.00 196 ARG A O 1
ATOM 1449 N N . ALA A 1 197 ? 4.277 -18.427 -2.465 1.00 93.44 197 ALA A N 1
ATOM 1450 C CA . ALA A 1 197 ? 3.526 -17.972 -1.300 1.00 93.44 197 ALA A CA 1
ATOM 1451 C C . ALA A 1 197 ? 2.943 -16.567 -1.514 1.00 93.44 197 ALA A C 1
ATOM 1453 O O . ALA A 1 197 ? 1.758 -16.363 -1.263 1.00 93.44 197 ALA A O 1
ATOM 1454 N N . ASP A 1 198 ? 3.721 -15.634 -2.070 1.00 93.81 198 ASP A N 1
ATOM 1455 C CA . ASP A 1 198 ? 3.234 -14.287 -2.377 1.00 93.81 198 ASP A CA 1
ATOM 1456 C C . ASP A 1 198 ? 2.164 -14.285 -3.4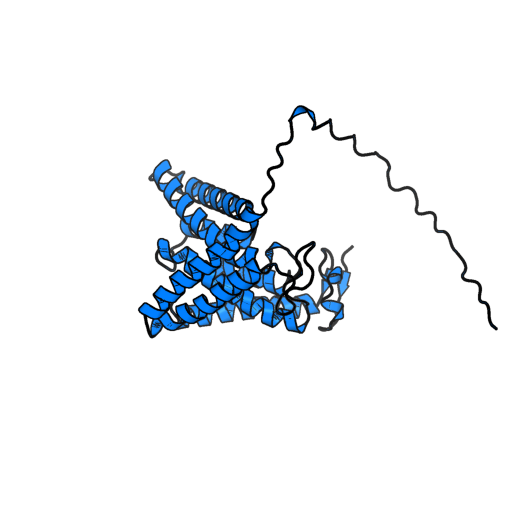66 1.00 93.81 198 ASP A C 1
ATOM 1458 O O . ASP A 1 198 ? 1.217 -13.506 -3.388 1.00 93.81 198 ASP A O 1
ATOM 1462 N N . ILE A 1 199 ? 2.272 -15.165 -4.467 1.00 94.19 199 ILE A N 1
ATOM 1463 C CA . ILE A 1 199 ? 1.244 -15.320 -5.507 1.00 94.19 199 ILE A CA 1
ATOM 1464 C C . ILE A 1 199 ? -0.062 -15.825 -4.893 1.00 94.19 199 ILE A C 1
ATOM 1466 O O . ILE A 1 199 ? -1.119 -15.252 -5.150 1.00 94.19 199 ILE A O 1
ATOM 1470 N N . VAL A 1 200 ? 0.005 -16.871 -4.062 1.00 96.12 200 VAL A N 1
ATOM 1471 C CA . VAL A 1 200 ? -1.169 -17.431 -3.376 1.00 96.12 200 VAL A CA 1
ATOM 1472 C C . VAL A 1 200 ? -1.791 -16.397 -2.440 1.00 96.12 200 VAL A C 1
ATOM 1474 O O . VAL A 1 200 ? -2.999 -16.181 -2.489 1.00 96.12 200 VAL A O 1
ATOM 1477 N N . GLY A 1 201 ? -0.974 -15.712 -1.638 1.00 97.12 201 GLY A N 1
ATOM 1478 C CA . GLY A 1 201 ? -1.430 -14.668 -0.727 1.00 97.12 201 GLY A CA 1
ATOM 1479 C C . GLY A 1 201 ? -2.060 -13.479 -1.458 1.00 97.12 201 GLY A C 1
ATOM 1480 O O . GLY A 1 201 ? -3.165 -13.067 -1.114 1.00 97.12 201 GLY A O 1
ATOM 1481 N N . THR A 1 202 ? -1.434 -12.994 -2.535 1.00 97.00 202 THR A N 1
ATOM 1482 C CA . THR A 1 202 ? -1.993 -11.919 -3.376 1.00 97.00 202 THR A CA 1
ATOM 1483 C C . THR A 1 202 ? -3.306 -12.355 -4.028 1.00 97.00 202 THR A C 1
ATOM 1485 O O . THR A 1 202 ? -4.266 -11.587 -4.050 1.00 97.00 202 THR A O 1
ATOM 1488 N N . GLY A 1 203 ? -3.380 -13.594 -4.527 1.00 97.25 203 GLY A N 1
ATOM 1489 C CA . GLY A 1 203 ? -4.601 -14.164 -5.097 1.00 97.25 203 GLY A CA 1
ATOM 1490 C C . GLY A 1 203 ? -5.738 -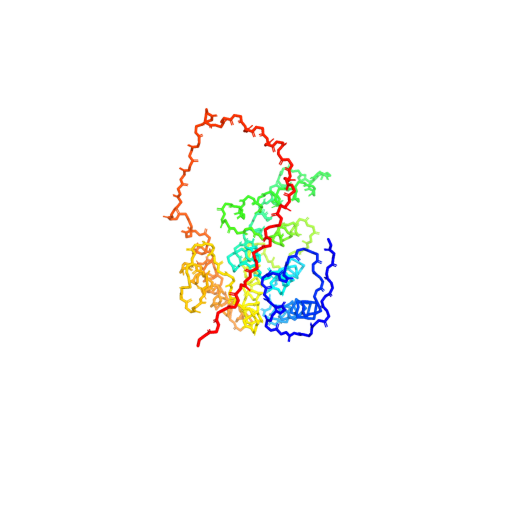14.265 -4.077 1.00 97.25 203 GLY A C 1
ATOM 1491 O O . GLY A 1 203 ? -6.871 -13.895 -4.385 1.00 97.25 203 GLY A O 1
ATOM 1492 N N . ALA A 1 204 ? -5.436 -14.686 -2.847 1.00 98.25 204 ALA A N 1
ATOM 1493 C CA . ALA A 1 204 ? -6.398 -14.711 -1.748 1.00 98.25 204 ALA A CA 1
ATOM 1494 C C . ALA A 1 204 ? -6.887 -13.298 -1.384 1.00 98.25 204 ALA A C 1
ATOM 1496 O O . ALA A 1 204 ? -8.092 -13.087 -1.269 1.00 98.25 204 ALA A O 1
ATOM 1497 N N . CYS A 1 205 ? -5.986 -12.313 -1.288 1.00 98.50 205 CYS A N 1
ATOM 1498 C CA . CYS A 1 205 ? -6.346 -10.909 -1.054 1.00 98.50 205 CYS A CA 1
ATOM 1499 C C . CYS A 1 205 ? -7.210 -10.328 -2.187 1.00 98.50 205 CYS A C 1
ATOM 1501 O O . CYS A 1 205 ? -8.134 -9.558 -1.927 1.00 98.50 205 CYS A O 1
ATOM 1503 N N . LEU A 1 206 ? -6.953 -10.710 -3.442 1.00 98.38 206 LEU A N 1
ATOM 1504 C CA . LEU A 1 206 ? -7.772 -10.299 -4.583 1.00 98.38 206 LEU A CA 1
ATOM 1505 C C . LEU A 1 206 ? -9.184 -10.892 -4.500 1.00 98.38 206 LEU A C 1
ATOM 1507 O O . LEU A 1 206 ? -10.162 -10.160 -4.635 1.00 98.38 206 LEU A O 1
ATOM 1511 N N . ALA A 1 207 ? -9.303 -12.193 -4.220 1.00 98.38 207 ALA A N 1
ATOM 1512 C CA . ALA A 1 207 ? -10.597 -12.844 -4.018 1.00 98.38 207 ALA A CA 1
ATOM 1513 C C . ALA A 1 207 ? -11.363 -12.217 -2.841 1.00 98.38 207 ALA A C 1
ATOM 1515 O O . ALA A 1 207 ? -12.544 -11.897 -2.966 1.00 98.38 207 ALA A O 1
ATOM 1516 N N . ALA A 1 208 ? -10.677 -11.962 -1.726 1.00 98.38 208 ALA A N 1
ATOM 1517 C CA . ALA A 1 208 ? -11.231 -11.256 -0.579 1.00 98.38 208 ALA A CA 1
ATOM 1518 C C . ALA A 1 208 ? -11.740 -9.857 -0.941 1.00 98.38 208 ALA A C 1
ATOM 1520 O O . ALA A 1 208 ? -12.817 -9.468 -0.499 1.00 98.38 208 ALA A O 1
ATOM 1521 N N . SER A 1 209 ? -10.998 -9.116 -1.770 1.00 98.31 209 SER A N 1
ATOM 1522 C CA . SER A 1 209 ? -11.396 -7.780 -2.210 1.00 98.31 209 SER A CA 1
ATOM 1523 C C . SER A 1 209 ? -12.718 -7.792 -2.968 1.00 98.31 209 SER A C 1
ATOM 1525 O O . SER A 1 209 ? -13.593 -6.980 -2.666 1.00 98.31 209 SER A O 1
ATOM 1527 N N . LEU A 1 210 ? -12.911 -8.770 -3.859 1.00 98.31 210 LEU A N 1
ATOM 1528 C CA . LEU A 1 210 ? -14.174 -8.969 -4.573 1.00 98.31 210 LEU A CA 1
ATOM 1529 C C . LEU A 1 210 ? -15.336 -9.285 -3.619 1.00 98.31 210 LEU A C 1
ATOM 1531 O O . LEU A 1 210 ? -16.423 -8.734 -3.778 1.00 98.31 210 LEU A O 1
ATOM 1535 N N . LEU A 1 211 ? -15.107 -10.123 -2.602 1.00 98.44 211 LEU A N 1
ATOM 1536 C CA . LEU A 1 211 ? -16.114 -10.422 -1.575 1.00 98.44 211 LEU A CA 1
ATOM 1537 C C . LEU A 1 211 ? -16.451 -9.182 -0.734 1.00 98.44 211 LEU A C 1
ATOM 1539 O O . LEU A 1 211 ? -17.617 -8.922 -0.449 1.00 98.44 211 LEU A O 1
ATOM 1543 N N . MET A 1 212 ? -15.447 -8.382 -0.369 1.00 98.38 212 MET A N 1
ATOM 1544 C CA . MET A 1 212 ? -15.645 -7.143 0.386 1.00 98.38 212 MET A CA 1
ATOM 1545 C C . MET A 1 212 ? -16.429 -6.095 -0.414 1.00 98.38 212 MET A C 1
ATOM 1547 O O . MET A 1 212 ? -17.237 -5.374 0.171 1.00 98.38 212 MET A O 1
ATOM 1551 N N . CYS A 1 213 ? -16.275 -6.050 -1.743 1.00 98.12 213 CYS A N 1
ATOM 1552 C CA . CYS A 1 213 ? -17.093 -5.191 -2.605 1.00 98.12 213 CYS A CA 1
ATOM 1553 C C . CYS A 1 213 ? -18.590 -5.528 -2.535 1.00 98.12 213 CYS A C 1
ATOM 1555 O O . CYS A 1 213 ? -19.417 -4.678 -2.853 1.00 98.12 213 CYS A O 1
ATOM 1557 N N . ALA A 1 214 ? -18.962 -6.730 -2.078 1.00 97.31 214 ALA A N 1
ATOM 1558 C CA . ALA A 1 214 ? -20.358 -7.123 -1.941 1.00 97.31 214 ALA A CA 1
ATOM 1559 C C . ALA A 1 214 ? -21.070 -6.535 -0.709 1.00 97.31 214 ALA A C 1
ATOM 1561 O O . ALA A 1 214 ? -22.240 -6.846 -0.472 1.00 97.31 214 ALA A O 1
ATOM 1562 N N . ARG A 1 215 ? -20.395 -5.677 0.068 1.00 97.50 215 ARG A N 1
ATOM 1563 C CA . ARG A 1 215 ? -20.929 -5.051 1.286 1.00 97.50 215 ARG A CA 1
ATOM 1564 C C . ARG A 1 215 ? -22.312 -4.402 1.125 1.00 97.50 215 ARG A C 1
ATOM 1566 O O . ARG A 1 215 ? -23.119 -4.614 2.030 1.00 97.50 215 ARG A O 1
ATOM 1573 N N . PRO A 1 216 ? -22.636 -3.672 0.036 1.00 97.69 216 PRO A N 1
ATOM 1574 C CA . PRO A 1 216 ? -23.970 -3.089 -0.135 1.00 97.69 216 PRO A CA 1
ATOM 1575 C C . PRO A 1 216 ? -25.091 -4.131 -0.253 1.00 97.69 216 PRO A C 1
ATOM 1577 O O . PRO A 1 216 ? -26.239 -3.827 0.058 1.00 97.69 216 PRO A O 1
ATOM 1580 N N . TRP A 1 217 ? -24.771 -5.353 -0.695 1.00 97.94 217 TRP A N 1
ATOM 1581 C CA . TRP A 1 217 ? -25.753 -6.412 -0.946 1.00 97.94 217 TRP A CA 1
ATOM 1582 C C . TRP A 1 217 ? -25.794 -7.471 0.158 1.00 97.94 217 TRP A C 1
ATOM 1584 O O . TRP A 1 217 ? -26.858 -8.011 0.447 1.00 97.94 217 TRP A O 1
ATOM 1594 N N . SER A 1 218 ? -24.655 -7.799 0.776 1.00 98.06 218 SER A N 1
ATOM 1595 C CA . SER A 1 218 ? -24.591 -8.818 1.825 1.00 98.06 218 SER A CA 1
ATOM 1596 C C . SER A 1 218 ? -23.463 -8.573 2.821 1.00 98.06 218 SER A C 1
ATOM 1598 O O . SER A 1 218 ? -22.276 -8.709 2.512 1.00 98.06 218 SER A O 1
ATOM 1600 N N . ILE A 1 219 ? -23.847 -8.314 4.074 1.00 98.00 219 ILE A N 1
ATOM 1601 C CA . ILE A 1 219 ? -22.902 -8.192 5.187 1.00 98.00 219 ILE A CA 1
ATOM 1602 C C . ILE A 1 219 ? -22.153 -9.503 5.450 1.00 98.00 219 ILE A C 1
ATOM 1604 O O . ILE A 1 219 ? -20.977 -9.473 5.790 1.00 98.00 219 ILE A O 1
ATOM 1608 N N . VAL A 1 220 ? -22.799 -10.657 5.253 1.00 98.38 220 VAL A N 1
ATOM 1609 C CA . VAL A 1 220 ? -22.188 -11.975 5.489 1.00 98.38 220 VAL A CA 1
ATOM 1610 C C . VAL A 1 220 ? -21.058 -12.227 4.493 1.00 98.38 220 VAL A C 1
ATOM 1612 O O . VAL A 1 220 ? -19.975 -12.652 4.891 1.00 98.38 220 VAL A O 1
ATOM 1615 N N . VAL A 1 221 ? -21.278 -11.907 3.213 1.00 98.25 221 VAL A N 1
ATOM 1616 C CA . VAL A 1 221 ? -20.249 -12.039 2.168 1.00 98.25 221 VAL A CA 1
ATOM 1617 C C . VAL A 1 221 ? -19.088 -11.084 2.436 1.00 98.25 221 VAL A C 1
ATOM 1619 O O . VAL A 1 221 ? -17.932 -11.489 2.353 1.00 98.25 221 VAL A O 1
ATOM 1622 N N . TYR A 1 222 ? -19.384 -9.849 2.844 1.00 98.38 222 TYR A N 1
ATOM 1623 C CA . TYR A 1 222 ? -18.360 -8.891 3.255 1.00 98.38 222 TYR A CA 1
ATOM 1624 C C . TYR A 1 222 ? -17.517 -9.400 4.438 1.00 98.38 222 TYR A C 1
ATOM 1626 O O . TYR A 1 222 ? -16.290 -9.335 4.388 1.00 98.38 222 TYR A O 1
ATOM 1634 N N . GLN A 1 223 ? -18.150 -9.961 5.474 1.00 98.38 223 GLN A N 1
ATOM 1635 C CA . GLN A 1 223 ? -17.450 -10.536 6.628 1.00 98.38 223 GLN A CA 1
ATOM 1636 C C . GLN A 1 223 ? -16.585 -11.736 6.229 1.00 98.38 223 GLN A C 1
ATOM 1638 O O . GLN A 1 223 ? -15.440 -11.840 6.662 1.00 98.38 223 GLN A O 1
ATOM 1643 N N . ALA A 1 224 ? -17.088 -12.613 5.356 1.00 98.50 224 ALA A N 1
ATOM 1644 C CA . ALA A 1 224 ? -16.278 -13.682 4.777 1.00 98.50 224 ALA A CA 1
ATOM 1645 C C . ALA A 1 224 ? -15.065 -13.110 4.023 1.00 98.50 224 ALA A C 1
ATOM 1647 O O . ALA A 1 224 ? -13.950 -13.595 4.196 1.00 98.50 224 ALA A O 1
ATOM 1648 N N . GLY A 1 225 ? -15.258 -12.025 3.266 1.00 98.56 225 GLY A N 1
ATOM 1649 C CA . GLY A 1 225 ? -14.182 -11.278 2.618 1.00 98.56 225 GLY A CA 1
ATOM 1650 C C . GLY A 1 225 ? -13.111 -10.790 3.595 1.00 98.56 225 GLY A C 1
ATOM 1651 O O . GLY A 1 225 ? -11.929 -10.989 3.334 1.00 98.56 225 GLY A O 1
ATOM 1652 N N . LEU A 1 226 ? -13.492 -10.241 4.753 1.00 98.62 226 LEU A N 1
ATOM 1653 C CA . LEU A 1 226 ? -12.535 -9.826 5.791 1.00 98.62 226 LEU A CA 1
ATOM 1654 C C . LEU A 1 226 ? -11.682 -10.998 6.302 1.00 98.62 226 LEU A C 1
ATOM 1656 O O . LEU A 1 226 ? -10.466 -10.857 6.440 1.00 98.62 226 LEU A O 1
ATOM 1660 N N . TRP A 1 227 ? -12.290 -12.163 6.537 1.00 98.50 227 TRP A N 1
ATOM 1661 C CA . TRP A 1 227 ? -11.562 -13.359 6.974 1.00 98.50 227 TRP A CA 1
ATOM 1662 C C . TRP A 1 227 ? -10.610 -13.894 5.902 1.00 98.50 227 TRP A C 1
ATOM 1664 O O . TRP A 1 227 ? -9.470 -14.241 6.210 1.00 98.50 227 TRP A O 1
ATOM 1674 N N . VAL A 1 228 ? -11.042 -13.914 4.638 1.00 98.62 228 VAL A N 1
ATOM 1675 C CA . VAL A 1 228 ? -10.185 -14.324 3.514 1.00 98.62 228 VAL A CA 1
ATOM 1676 C C . VAL A 1 228 ? -9.035 -13.328 3.319 1.00 98.62 228 VAL A C 1
ATOM 1678 O O . VAL A 1 228 ? -7.905 -13.755 3.084 1.00 98.62 228 VAL A O 1
ATOM 1681 N N . MET A 1 229 ? -9.281 -12.021 3.488 1.00 98.62 229 MET A N 1
ATOM 1682 C CA . MET A 1 229 ? -8.242 -10.983 3.438 1.00 98.62 229 MET A CA 1
ATOM 1683 C C . MET A 1 229 ? -7.184 -11.238 4.511 1.00 98.62 229 MET A C 1
ATOM 1685 O O . MET A 1 229 ? -5.991 -11.247 4.218 1.00 98.62 229 MET A O 1
ATOM 1689 N N . LEU A 1 230 ? -7.616 -11.500 5.748 1.00 98.56 230 LEU A N 1
ATOM 1690 C CA . LEU A 1 230 ? -6.717 -11.794 6.860 1.00 98.56 230 LEU A CA 1
ATOM 1691 C C . LEU A 1 230 ? -5.877 -13.055 6.603 1.00 98.56 230 LEU A C 1
ATOM 1693 O O . LEU A 1 230 ? -4.676 -13.052 6.867 1.00 98.56 230 LEU A O 1
ATOM 1697 N N . ALA A 1 231 ? -6.475 -14.110 6.044 1.00 98.38 231 ALA A N 1
ATOM 1698 C CA . ALA A 1 231 ? -5.752 -15.326 5.676 1.00 98.38 231 ALA A CA 1
ATOM 1699 C C . ALA A 1 231 ? -4.707 -15.068 4.573 1.00 98.38 231 ALA A C 1
ATOM 1701 O O . ALA A 1 231 ? -3.565 -15.511 4.694 1.00 98.38 231 ALA A O 1
ATOM 1702 N N . GLY A 1 232 ? -5.065 -14.308 3.531 1.00 98.31 232 GLY A N 1
ATOM 1703 C CA . GLY A 1 232 ? -4.135 -13.905 2.471 1.00 98.31 232 GLY A CA 1
ATOM 1704 C C . GLY A 1 232 ? -2.957 -13.092 3.013 1.00 98.31 232 GLY A C 1
ATOM 1705 O O . GLY A 1 232 ? -1.800 -13.410 2.733 1.00 98.31 232 GLY A O 1
ATOM 1706 N N . LEU A 1 233 ? -3.239 -12.113 3.877 1.00 98.31 233 LEU A N 1
ATOM 1707 C CA . LEU A 1 233 ? -2.231 -11.317 4.577 1.00 98.31 233 LEU A CA 1
ATOM 1708 C C . LEU A 1 233 ? -1.316 -12.178 5.449 1.00 98.31 233 LEU A C 1
ATOM 1710 O O . LEU A 1 233 ? -0.107 -11.958 5.443 1.00 98.31 233 LEU A O 1
ATOM 1714 N N . ALA A 1 234 ? -1.854 -13.164 6.169 1.00 97.94 234 ALA A N 1
ATOM 1715 C CA . ALA A 1 234 ? -1.057 -14.072 6.989 1.00 97.94 234 ALA A CA 1
ATOM 1716 C C . ALA A 1 234 ? -0.082 -14.895 6.133 1.00 97.94 234 ALA A C 1
ATOM 1718 O O . ALA A 1 234 ? 1.094 -14.997 6.478 1.00 97.94 234 ALA A O 1
ATOM 1719 N N . VAL A 1 235 ? -0.527 -15.410 4.981 1.00 97.56 235 VAL A N 1
ATOM 1720 C CA . VAL A 1 235 ? 0.351 -16.120 4.035 1.00 97.56 235 VAL A CA 1
ATOM 1721 C C . VAL A 1 235 ? 1.466 -15.199 3.531 1.00 97.56 235 VAL A C 1
ATOM 1723 O O . VAL A 1 235 ? 2.641 -15.557 3.617 1.00 97.56 235 VAL A O 1
ATOM 1726 N N . MET A 1 236 ? 1.129 -13.993 3.060 1.00 96.88 236 MET A N 1
ATOM 1727 C CA . MET A 1 236 ? 2.129 -13.038 2.559 1.00 96.88 236 MET A CA 1
ATOM 1728 C C . MET A 1 236 ? 3.118 -12.605 3.648 1.00 96.88 236 MET A C 1
ATOM 1730 O O . MET A 1 236 ? 4.314 -12.498 3.388 1.00 96.88 236 MET A O 1
ATOM 1734 N N . SER A 1 237 ? 2.634 -12.380 4.870 1.00 96.56 237 SER A N 1
ATOM 1735 C CA . SER A 1 237 ? 3.436 -11.832 5.971 1.00 96.56 237 SER A CA 1
ATOM 1736 C C . SER A 1 237 ? 4.309 -12.871 6.662 1.00 96.56 237 SER A C 1
ATOM 1738 O O . SER A 1 237 ? 5.334 -12.504 7.220 1.00 96.56 237 SER A O 1
ATOM 1740 N N . LEU A 1 238 ? 3.904 -14.145 6.689 1.00 96.56 238 LEU A N 1
ATOM 1741 C CA . LEU A 1 238 ? 4.576 -15.153 7.514 1.00 96.56 238 LEU A CA 1
ATOM 1742 C C . LEU A 1 238 ? 5.486 -16.097 6.730 1.00 96.56 238 LEU A C 1
ATOM 1744 O O . LEU A 1 238 ? 6.339 -16.750 7.331 1.00 96.56 238 LEU A O 1
ATOM 1748 N N . HIS A 1 239 ? 5.340 -16.183 5.404 1.00 93.94 239 HIS A N 1
ATOM 1749 C CA . HIS A 1 239 ? 6.032 -17.221 4.639 1.00 93.94 239 HIS A CA 1
ATOM 1750 C C . HIS A 1 239 ? 7.567 -17.139 4.725 1.00 93.94 239 HIS A C 1
ATOM 1752 O O . HIS A 1 239 ? 8.231 -18.176 4.722 1.00 93.94 239 HIS A O 1
ATOM 1758 N N . HIS A 1 240 ? 8.147 -15.937 4.837 1.00 91.25 240 HIS A N 1
ATOM 1759 C CA . HIS A 1 240 ? 9.604 -15.764 4.893 1.00 91.25 240 HIS A CA 1
ATOM 1760 C C . HIS A 1 240 ? 10.217 -16.273 6.201 1.00 91.25 240 HIS A C 1
ATOM 1762 O O . HIS A 1 240 ? 11.403 -16.598 6.229 1.00 91.25 240 HIS A O 1
ATOM 1768 N N . PHE A 1 241 ? 9.424 -16.430 7.266 1.00 93.25 241 PHE A N 1
ATOM 1769 C CA . PHE A 1 241 ? 9.913 -17.000 8.522 1.00 93.25 241 PHE A CA 1
ATOM 1770 C C . PHE A 1 241 ? 10.177 -18.508 8.435 1.00 93.25 241 PHE A C 1
ATOM 1772 O O . PHE A 1 241 ? 11.020 -19.0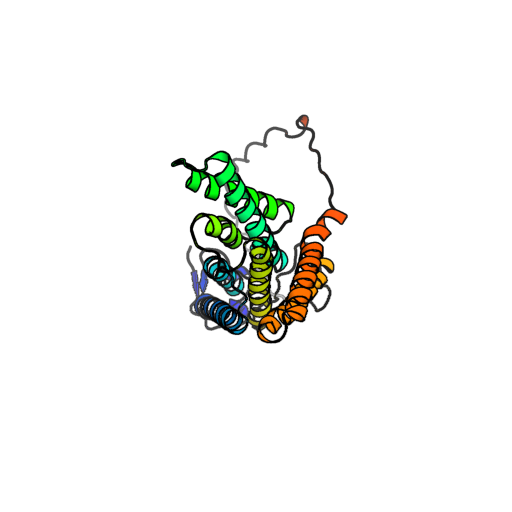07 9.175 1.00 93.25 241 PHE A O 1
ATOM 1779 N N . PHE A 1 242 ? 9.549 -19.236 7.502 1.00 91.06 242 PHE A N 1
ATOM 1780 C CA . PHE A 1 242 ? 9.786 -20.681 7.346 1.00 91.06 242 PHE A CA 1
ATOM 1781 C C . PHE A 1 242 ? 11.172 -21.023 6.778 1.00 91.06 242 PHE A C 1
ATOM 1783 O O . PHE A 1 242 ? 11.599 -22.171 6.862 1.00 91.06 242 PHE A O 1
ATOM 1790 N N . GLY A 1 243 ? 11.879 -20.043 6.209 1.00 85.75 243 GLY A N 1
ATOM 1791 C CA . GLY A 1 243 ? 13.248 -20.189 5.706 1.00 85.75 243 GLY A CA 1
ATOM 1792 C C . GLY A 1 243 ? 14.264 -19.294 6.415 1.00 85.75 243 GLY A C 1
ATOM 1793 O O . GLY A 1 243 ? 15.391 -19.163 5.932 1.00 85.75 243 GLY A O 1
ATOM 1794 N N . ALA A 1 244 ? 13.876 -18.644 7.517 1.00 88.50 244 ALA A N 1
ATOM 1795 C CA . ALA A 1 244 ? 14.719 -17.662 8.183 1.00 88.50 244 ALA A CA 1
ATOM 1796 C C . ALA A 1 244 ? 15.986 -18.310 8.759 1.00 88.50 244 ALA A C 1
ATOM 1798 O O . ALA A 1 244 ? 15.944 -19.349 9.417 1.00 88.50 244 ALA A O 1
ATOM 1799 N N . ARG A 1 245 ? 17.130 -17.663 8.524 1.00 88.88 245 ARG A N 1
ATOM 1800 C CA . ARG A 1 245 ? 18.418 -18.027 9.121 1.00 88.88 245 ARG A CA 1
ATOM 1801 C C . ARG A 1 245 ? 18.830 -16.926 10.083 1.00 88.88 245 ARG A C 1
ATOM 1803 O O . ARG A 1 245 ? 18.890 -15.763 9.693 1.00 88.88 245 ARG A O 1
ATOM 1810 N N . VAL A 1 246 ? 19.120 -17.292 11.327 1.00 88.06 246 VAL A N 1
ATOM 1811 C CA . VAL A 1 246 ? 19.607 -16.347 12.335 1.00 88.06 246 VAL A CA 1
ATOM 1812 C C . VAL A 1 246 ? 21.123 -16.264 12.212 1.00 88.06 246 VAL A C 1
ATOM 1814 O O . VAL A 1 246 ? 21.827 -17.236 12.475 1.00 88.06 246 VAL A O 1
ATOM 1817 N N . LEU A 1 247 ? 21.621 -15.107 11.782 1.00 87.94 247 LEU A N 1
ATOM 1818 C CA . LEU A 1 247 ? 23.047 -14.805 11.781 1.00 87.94 247 LEU A CA 1
ATOM 1819 C C . LEU A 1 247 ? 23.374 -14.079 13.085 1.00 87.94 247 LEU A C 1
ATOM 1821 O O . LEU A 1 247 ? 23.028 -12.912 13.252 1.00 87.94 247 LEU A O 1
ATOM 1825 N N . VAL A 1 248 ? 24.022 -14.775 14.016 1.00 86.81 248 VAL A N 1
ATOM 1826 C CA . VAL A 1 248 ? 24.583 -14.155 15.220 1.00 86.81 248 VAL A CA 1
ATOM 1827 C C . VAL A 1 248 ? 26.046 -13.861 14.920 1.00 86.81 248 VAL A C 1
ATOM 1829 O O . VAL A 1 248 ? 26.870 -14.771 14.894 1.00 86.81 248 VAL A O 1
ATOM 1832 N N . ALA A 1 249 ? 26.365 -12.602 14.620 1.00 78.00 249 ALA A N 1
ATOM 1833 C CA . ALA A 1 249 ? 27.757 -12.182 14.521 1.00 78.00 249 ALA A CA 1
ATOM 1834 C C . ALA A 1 249 ? 28.348 -12.105 15.934 1.00 78.00 249 ALA A C 1
ATOM 1836 O O . ALA A 1 249 ? 27.822 -11.390 16.790 1.00 78.00 249 ALA A O 1
ATOM 1837 N N . GLU A 1 250 ? 29.446 -12.815 16.186 1.00 74.00 250 GLU A N 1
ATOM 1838 C CA . GLU A 1 250 ? 30.251 -12.561 17.378 1.00 74.00 250 GLU A CA 1
ATOM 1839 C C . GLU A 1 250 ? 30.866 -11.166 17.253 1.00 74.00 250 GLU A C 1
ATOM 1841 O O . GLU A 1 250 ? 31.601 -10.888 16.300 1.00 74.00 250 GLU A O 1
ATOM 1846 N N . ALA A 1 251 ? 30.589 -10.293 18.227 1.00 67.81 251 ALA A N 1
ATOM 1847 C CA . ALA A 1 251 ? 31.053 -8.902 18.259 1.00 67.81 251 ALA A CA 1
ATOM 1848 C C . ALA A 1 251 ? 32.579 -8.746 18.067 1.00 67.81 251 ALA A C 1
ATOM 1850 O O . ALA A 1 251 ? 33.042 -7.683 17.663 1.00 67.81 251 ALA A O 1
ATOM 1851 N N . ALA A 1 252 ? 33.355 -9.810 18.298 1.00 64.38 252 ALA A N 1
ATOM 1852 C CA . ALA A 1 252 ? 34.801 -9.856 18.095 1.00 64.38 252 ALA A CA 1
ATOM 1853 C C . ALA A 1 252 ? 35.249 -9.890 16.616 1.00 64.38 252 ALA A C 1
ATOM 1855 O O . ALA A 1 252 ? 36.416 -9.628 16.337 1.00 64.38 252 ALA A O 1
ATOM 1856 N N . THR A 1 253 ? 34.359 -10.198 15.663 1.00 58.59 253 THR A N 1
ATOM 1857 C CA . THR A 1 253 ? 34.709 -10.361 14.231 1.00 58.59 253 THR A CA 1
ATOM 1858 C C . THR A 1 253 ? 34.411 -9.144 13.356 1.00 58.59 253 THR A C 1
ATOM 1860 O O . THR A 1 253 ? 34.807 -9.117 12.189 1.00 58.59 253 THR A O 1
ATOM 1863 N N . CYS A 1 254 ? 33.805 -8.091 13.909 1.00 61.16 254 CYS A N 1
ATOM 1864 C CA . CYS A 1 254 ? 33.739 -6.786 13.254 1.00 61.16 254 CYS A CA 1
ATOM 1865 C C . CYS A 1 254 ? 35.108 -6.101 13.354 1.00 61.16 254 CYS A C 1
ATOM 1867 O O . CYS A 1 254 ? 35.305 -5.175 14.141 1.00 61.16 254 CYS A O 1
ATOM 1869 N N . GLY A 1 255 ? 36.077 -6.594 12.578 1.00 66.12 255 GLY A N 1
ATOM 1870 C CA . GLY A 1 255 ? 37.364 -5.931 12.412 1.00 66.12 255 GLY A CA 1
ATOM 1871 C C . GLY A 1 255 ? 37.164 -4.469 11.989 1.00 66.12 255 GLY A C 1
ATOM 1872 O O . GLY A 1 255 ? 36.164 -4.151 11.335 1.00 66.12 255 GLY A O 1
ATOM 1873 N N . PRO A 1 256 ? 38.079 -3.558 12.361 1.00 64.25 256 PRO A N 1
ATOM 1874 C CA . PRO A 1 256 ? 37.986 -2.163 11.953 1.00 64.25 256 PRO A CA 1
ATOM 1875 C C . PRO A 1 256 ? 37.848 -2.093 10.432 1.00 64.25 256 PRO A C 1
ATOM 1877 O O . PRO A 1 256 ? 38.635 -2.715 9.714 1.00 64.25 256 PRO A O 1
ATOM 1880 N N . LEU A 1 257 ? 36.829 -1.360 9.962 1.00 66.06 257 LEU A N 1
ATOM 1881 C CA . LEU A 1 257 ? 36.596 -1.091 8.544 1.0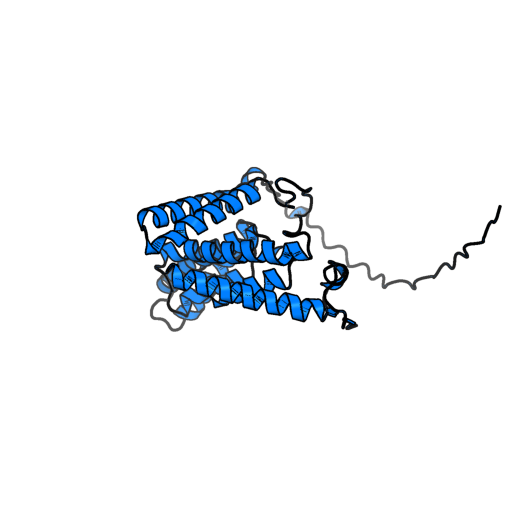0 66.06 257 LEU A CA 1
ATOM 1882 C C . LEU A 1 257 ? 37.945 -0.732 7.913 1.00 66.06 257 LEU A C 1
ATOM 1884 O O . LEU A 1 257 ? 38.566 0.258 8.315 1.00 66.06 257 LEU A O 1
ATOM 1888 N N . ALA A 1 258 ? 38.420 -1.554 6.974 1.00 62.97 258 ALA A N 1
ATOM 1889 C CA . ALA A 1 258 ? 39.618 -1.231 6.217 1.00 62.97 258 ALA A CA 1
ATOM 1890 C C . ALA A 1 258 ? 39.447 0.196 5.683 1.00 62.97 258 ALA A C 1
ATOM 1892 O O . ALA A 1 258 ? 38.403 0.514 5.101 1.00 62.97 258 ALA A O 1
ATOM 1893 N N . LYS A 1 259 ? 40.428 1.071 5.957 1.00 61.84 259 LYS A N 1
ATOM 1894 C CA . LYS A 1 259 ? 40.393 2.464 5.498 1.00 61.84 259 LYS A CA 1
ATOM 1895 C C . LYS A 1 259 ? 40.012 2.461 4.015 1.00 61.84 259 LYS A C 1
ATOM 1897 O O . LYS A 1 259 ? 40.616 1.685 3.270 1.00 61.84 259 LYS A O 1
ATOM 1902 N N . PRO A 1 260 ? 39.040 3.288 3.588 1.00 56.50 260 PRO A N 1
ATOM 1903 C CA . PRO A 1 260 ? 38.698 3.389 2.180 1.00 56.50 260 PRO A CA 1
ATOM 1904 C C . PRO A 1 260 ? 39.992 3.651 1.419 1.00 56.50 260 PRO A C 1
ATOM 1906 O O . PRO A 1 260 ? 40.723 4.589 1.746 1.00 56.50 260 PRO A O 1
ATOM 1909 N N . ALA A 1 261 ? 40.318 2.762 0.480 1.00 58.44 261 ALA A N 1
ATOM 1910 C CA . ALA A 1 261 ? 41.498 2.913 -0.345 1.00 58.44 261 ALA A CA 1
ATOM 1911 C C . ALA A 1 261 ? 41.406 4.288 -1.009 1.00 58.44 261 ALA A C 1
ATOM 1913 O O . ALA A 1 261 ? 40.522 4.536 -1.826 1.00 58.44 261 ALA A O 1
ATOM 1914 N N . THR A 1 262 ? 42.304 5.198 -0.643 1.00 55.78 262 THR A N 1
ATOM 1915 C CA . THR A 1 262 ? 42.459 6.523 -1.252 1.00 55.78 262 THR A CA 1
ATOM 1916 C C . THR A 1 262 ? 43.092 6.402 -2.643 1.00 55.78 262 THR A C 1
ATOM 1918 O O . THR A 1 262 ? 44.012 7.137 -2.987 1.00 55.78 262 THR A O 1
ATOM 1921 N N . GLY A 1 263 ? 42.639 5.431 -3.435 1.00 53.31 263 GLY A N 1
ATOM 1922 C CA . GLY A 1 263 ? 42.933 5.311 -4.850 1.00 53.31 263 GLY A CA 1
ATOM 1923 C C . GLY A 1 263 ? 41.859 6.070 -5.606 1.00 53.31 263 GLY A C 1
ATOM 1924 O O . GLY A 1 263 ? 40.796 5.524 -5.890 1.00 53.31 263 GLY A O 1
ATOM 1925 N N . GLY A 1 264 ? 42.119 7.347 -5.894 1.00 55.75 264 GLY A N 1
ATOM 1926 C CA . GLY A 1 264 ? 41.343 8.070 -6.897 1.00 55.75 264 GLY A CA 1
ATOM 1927 C C . GLY A 1 264 ? 41.333 7.295 -8.224 1.00 55.75 264 GLY A C 1
ATOM 1928 O O . GLY A 1 264 ? 42.252 6.509 -8.476 1.00 55.75 264 GLY A O 1
ATOM 1929 N N . PRO A 1 265 ? 40.305 7.477 -9.069 1.00 52.78 265 PRO A N 1
ATOM 1930 C CA . PRO A 1 265 ? 40.251 6.824 -10.369 1.00 52.78 265 PRO A CA 1
ATOM 1931 C C . PRO A 1 265 ? 41.503 7.201 -11.168 1.00 52.78 265 PRO A C 1
ATOM 1933 O O . PRO A 1 265 ? 41.714 8.368 -11.499 1.00 52.78 265 PRO A O 1
ATOM 1936 N N . GLY A 1 266 ? 42.354 6.209 -11.439 1.00 54.41 266 GLY A N 1
ATOM 1937 C CA . GLY A 1 266 ? 43.449 6.357 -12.388 1.00 54.41 266 GLY A CA 1
ATOM 1938 C C . GLY A 1 266 ? 42.893 6.740 -13.765 1.00 54.41 266 GLY A C 1
ATOM 1939 O O . GLY A 1 266 ? 41.761 6.368 -14.090 1.00 54.41 266 GLY A O 1
ATOM 1940 N N . PRO A 1 267 ? 43.648 7.503 -14.570 1.00 53.28 267 PRO A N 1
ATOM 1941 C CA . PRO A 1 267 ? 43.196 7.927 -15.885 1.00 53.28 267 PRO A CA 1
ATOM 1942 C C . PRO A 1 267 ? 42.866 6.702 -16.739 1.00 53.28 267 PRO A C 1
ATOM 1944 O O . PRO A 1 267 ? 43.649 5.756 -16.827 1.00 53.28 267 PRO A O 1
ATOM 1947 N N . ILE A 1 268 ? 41.689 6.742 -17.361 1.00 51.72 268 ILE A N 1
ATOM 1948 C CA . ILE A 1 268 ? 41.234 5.767 -18.348 1.00 51.72 268 ILE A CA 1
ATOM 1949 C C . ILE A 1 268 ? 42.236 5.806 -19.507 1.00 51.72 268 ILE A C 1
ATOM 1951 O O . ILE A 1 268 ? 42.215 6.719 -20.332 1.00 51.72 268 ILE A O 1
ATOM 1955 N N . SER A 1 269 ? 43.158 4.845 -19.536 1.00 50.19 269 SER A N 1
ATOM 1956 C CA . SER A 1 269 ? 44.022 4.612 -20.687 1.00 50.19 269 SER A CA 1
ATOM 1957 C C . SER A 1 269 ? 43.169 3.945 -21.760 1.00 50.19 269 SER A C 1
ATOM 1959 O O . SER A 1 269 ? 42.779 2.786 -21.632 1.00 50.19 269 SER A O 1
ATOM 1961 N N . GLY A 1 270 ? 42.795 4.720 -22.776 1.00 45.78 270 GLY A N 1
ATOM 1962 C CA . GLY A 1 270 ? 42.092 4.215 -23.944 1.00 45.78 270 GLY A CA 1
ATOM 1963 C C . GLY A 1 270 ? 43.026 3.361 -24.794 1.00 45.78 270 GLY A C 1
ATOM 1964 O O . GLY A 1 270 ? 43.930 3.884 -25.444 1.00 45.78 270 GLY A O 1
ATOM 1965 N N . SER A 1 271 ? 42.789 2.052 -24.821 1.00 49.38 271 SER A N 1
ATOM 1966 C CA . SER A 1 271 ? 43.329 1.171 -25.850 1.00 49.38 271 SER A CA 1
ATOM 1967 C C . SER A 1 271 ? 42.441 1.268 -27.092 1.00 49.38 271 SER A C 1
ATOM 1969 O O . SER A 1 271 ? 41.360 0.684 -27.153 1.00 49.38 271 SER A O 1
ATOM 1971 N N . ASN A 1 272 ? 42.899 2.037 -28.078 1.00 50.03 272 ASN A N 1
ATOM 1972 C CA . ASN A 1 272 ? 42.445 1.926 -29.459 1.00 50.03 272 ASN A CA 1
ATOM 1973 C C . ASN A 1 272 ? 42.906 0.570 -30.016 1.00 50.03 272 ASN A C 1
ATOM 1975 O O . ASN A 1 272 ? 44.029 0.468 -30.509 1.00 50.03 272 ASN A O 1
ATOM 1979 N N . GLU A 1 273 ? 42.060 -0.456 -29.971 1.00 51.12 273 GLU A N 1
ATOM 1980 C CA . GLU A 1 273 ? 42.220 -1.604 -30.864 1.00 51.12 273 GLU A CA 1
ATOM 1981 C C . GLU A 1 273 ? 41.476 -1.318 -32.167 1.00 51.12 273 GLU A C 1
ATOM 1983 O O . GLU A 1 273 ? 40.250 -1.239 -32.228 1.00 51.12 273 GLU A O 1
ATOM 1988 N N . LYS A 1 274 ? 42.274 -1.087 -33.213 1.00 49.12 274 LYS A N 1
ATOM 1989 C CA . LYS A 1 274 ? 41.842 -1.075 -34.606 1.00 49.12 274 LYS A CA 1
ATOM 1990 C C . LYS A 1 274 ? 41.372 -2.479 -34.976 1.00 49.12 274 LYS A C 1
ATOM 1992 O O . LYS A 1 274 ? 42.172 -3.409 -35.006 1.00 49.12 274 LYS A O 1
ATOM 1997 N N . GLU A 1 275 ? 40.099 -2.595 -35.313 1.00 50.22 275 GLU A N 1
ATOM 1998 C CA . GLU A 1 275 ? 39.536 -3.753 -35.996 1.00 50.22 275 GLU A CA 1
ATOM 1999 C C . GLU A 1 275 ? 39.999 -3.708 -37.464 1.00 50.22 275 GLU A C 1
ATOM 2001 O O . GLU A 1 275 ? 39.545 -2.882 -38.261 1.00 50.22 275 GLU A O 1
ATOM 2006 N N . GLU A 1 276 ? 40.993 -4.532 -37.804 1.00 54.56 276 GLU A N 1
ATOM 2007 C CA . GLU A 1 276 ? 41.486 -4.681 -39.170 1.00 54.56 276 GLU A CA 1
ATOM 2008 C C . GLU A 1 276 ? 40.678 -5.762 -39.902 1.00 54.56 276 GLU A C 1
ATOM 2010 O O . GLU A 1 276 ? 40.630 -6.930 -39.522 1.00 54.56 276 GLU A O 1
ATOM 2015 N N . LYS A 1 277 ? 40.020 -5.304 -40.967 1.00 49.47 277 LYS A N 1
ATOM 2016 C CA . LYS A 1 277 ? 39.300 -6.044 -42.004 1.00 49.47 277 LYS A CA 1
ATOM 2017 C C . LYS A 1 277 ? 40.066 -7.293 -42.477 1.00 49.47 277 LYS A C 1
ATOM 2019 O O . LYS A 1 277 ? 41.214 -7.195 -42.911 1.00 49.47 277 LYS A O 1
ATOM 2024 N N . HIS A 1 278 ? 39.382 -8.433 -42.558 1.00 51.22 278 HIS A N 1
ATOM 2025 C CA . HIS A 1 278 ? 39.760 -9.514 -43.471 1.00 51.22 278 HIS A CA 1
ATOM 2026 C C . HIS A 1 278 ? 38.562 -9.920 -44.332 1.00 51.22 278 HIS A C 1
ATOM 2028 O O . HIS A 1 278 ? 37.596 -10.508 -43.855 1.00 51.22 278 HIS A O 1
ATOM 2034 N N . GLU A 1 279 ? 38.650 -9.554 -45.611 1.00 58.16 279 GLU A N 1
ATOM 2035 C CA . GLU A 1 279 ? 37.853 -10.091 -46.710 1.00 58.16 279 GLU A CA 1
ATOM 2036 C C . GLU A 1 279 ? 38.462 -11.436 -47.146 1.00 58.16 279 GLU A C 1
ATOM 2038 O O . GLU A 1 279 ? 39.668 -11.525 -47.395 1.00 58.16 279 GLU A O 1
ATOM 2043 N N . ARG A 1 280 ? 37.620 -12.466 -47.256 1.00 56.97 280 ARG A N 1
ATOM 2044 C CA . ARG A 1 280 ? 37.741 -13.560 -48.225 1.00 56.97 280 ARG A CA 1
ATOM 2045 C C . ARG A 1 280 ? 36.351 -13.959 -48.688 1.00 56.97 280 ARG A C 1
ATOM 2047 O O . ARG A 1 280 ? 35.448 -13.988 -47.823 1.00 56.97 280 ARG A O 1
#

Sequence (280 aa):
MIEIRLIPPCRREFMRDVYHPGIISLSRILWGSTGAGLFLAFIVLVSESTGVGVLYAPLAATCFIGATCTYLRVARPKSVIVGHFVATVGGLLGVAAGETLLGGTAMVLPAKLGLAVLLASALMQILDADHPPAAATAAIPAILPLPAPALVLPLHMAWGAILAVAFGVAWNRLWFECPPPEDGCGRSWFNLGMQRADIVGTGACLAASLLMCARPWSIVVYQAGLWVMLAGLAVMSLHHFFGARVLVAEAATCGPLAKPATGGPGPISGSNEKEEKHER

Solvent-accessible surface area (backbone atoms only — not comparable to full-atom values): 14878 Å² total; per-residue (Å²): 126,78,46,77,41,88,49,75,81,46,67,76,70,55,37,76,84,58,72,44,92,48,51,50,43,45,30,50,52,54,52,12,52,50,39,17,54,50,46,40,53,50,50,50,56,53,24,68,72,27,65,56,38,55,67,59,72,31,47,42,49,44,21,36,35,36,42,63,39,52,81,41,72,47,44,36,63,59,11,39,25,48,10,27,22,41,6,28,49,19,7,53,51,12,30,52,50,13,42,74,76,32,55,97,45,94,55,21,60,63,36,10,37,51,37,1,35,50,41,11,51,50,47,16,60,77,45,70,8,55,24,78,39,17,47,50,46,5,32,42,70,57,78,47,87,70,67,42,61,77,92,53,31,27,61,29,32,26,42,53,28,45,51,44,43,55,51,29,36,60,63,36,49,77,62,37,79,51,59,51,58,42,90,93,47,64,72,42,75,95,75,28,19,50,56,71,56,47,52,52,11,50,50,34,32,49,55,12,41,60,31,37,52,35,36,81,82,31,63,68,48,17,52,51,11,53,54,39,30,52,51,11,48,48,41,48,50,49,55,65,64,82,72,64,76,87,83,82,77,60,81,85,71,71,62,79,76,74,74,78,75,87,69,70,86,70,81,84,78,80,80,85,78,81,85,76,87,82,91,131

pLDDT: mean 90.11, std 13.64, range [45.78, 98.75]

Foldseek 3Di:
DAAEAADADDLVCPDPVCLDPRYHYPNLCVFLVVQLVVLLVVLVVLCVLQVLDADSQLLSVLSSCLRRVLQDPCVALLLQLLLLLQLLVQLLVQLVVLCVPANPHPCSLVSSLVRSLVRSVVLCVLQVRHHVSSSVSSRCVSPHDGSDPSVCHSLSSSLSSLSSQVSSQVSQVVRDLPNHADVPADQDPPSHNDDPLLVQLSVLLVVLSVQCSCNVPDPVSNVVSSVSNVVSSCSSRCVVVVVDDDDDDDPVPPDPDDPPPPDDDDDPPDDPDDPDDDDD

Secondary structure (DSSP, 8-state):
--EEE-PPS-GGGGSGGGGSTTEEEHHHHHHHHHHHHHHHHHHHHHHHHHT----HHHHHHHHHHHHH-TTSGGGSHHHHHHHHHHHHHHHHHHHHHHHHHHTTSTTHHHHHHHHHHHHHHHHHHHTT---HHHHHHHHGGGTS--SS-TTTHHHHHHHHHHHHHHHHHHHHTTTS-SSPPPTTPPP-GGG-SS-HHHHHHHHHHHHHHHHHTTTTT-HHHHHHHHHHHHHHHHHHHHGGGGG-------GGG----PPP--------------------

Mean predicted aligned error: 7.62 Å

Radius of gyration: 23.08 Å; Cα contacts (8 Å, |Δi|>4): 426; chains: 1; bounding box: 70×40×77 Å

Nearest PDB structures (foldseek):
  3m9i-assembly1_A  TM=2.299E-01  e=1.992E+00  Ovis aries
  3j41-assembly1_B  TM=2.721E-01  e=6.972E+00  Ovis aries
  8ghj-assembly1_D  TM=2.381E-01  e=9.974E+00  Homo sapiens
  4nef-assembly1_D  TM=2.255E-01  e=8.339E+00  Homo sapiens